Protein AF-A0A1A8U2G4-F1 (afdb_monomer)

pLDDT: mean 78.0, std 14.36, range [36.22, 96.62]

Organism: Nothobranchius furzeri (NCBI:txid105023)

Foldseek 3Di:
DPPPDFDPPDDVCLLVVQLVVQLCLLLVLLVLLVLLVLLLCVLPPVPVSVVCVPVVNVVVSSVVSSVVSNVLSVQSNPQWDWDDDPPHPGTDTDGHDPDPVRVLVSLVVCLVVSPVVSLVSLVVSLVSLVVSLVVCVVVVPPDPPVSNLVSVLSSVLSVLLCVLQVQLSVLVVVVVCVVVVVDDDPVVVVVSVVSNVVSVVSNVCSVVVNVVSCCPRVVVVVVVVVVVVVVVVVVVVVVVVVVVVVPDDPPDPDDDDDD

Solvent-accessible surface area (backbone atoms only — not comparable to full-atom values): 14303 Å² total; per-residue (Å²): 142,79,93,79,62,66,51,83,74,51,61,68,47,50,19,52,53,52,20,49,54,41,21,52,51,38,27,52,50,47,48,50,34,51,54,31,49,54,53,29,33,55,72,76,37,52,83,63,27,68,68,61,70,36,70,68,49,53,52,51,50,51,53,52,33,51,52,51,10,49,63,73,14,40,63,43,51,72,26,40,44,70,50,60,51,98,88,45,96,51,28,34,71,43,81,55,62,96,41,72,65,60,43,51,55,49,54,48,51,49,44,42,65,62,36,54,54,46,51,52,53,35,50,51,28,49,53,52,43,53,51,51,53,52,50,38,60,74,68,67,54,84,64,59,74,63,60,58,49,56,50,51,39,51,50,52,53,54,51,51,47,48,69,22,42,50,60,33,53,53,47,51,52,52,52,51,43,38,76,70,66,77,56,92,52,73,71,59,49,58,50,51,54,54,51,44,55,56,22,49,54,40,39,61,45,47,71,61,44,52,65,52,48,40,54,75,58,28,64,71,50,38,49,51,51,50,50,51,52,52,52,51,49,53,53,51,54,51,55,50,50,57,58,54,65,75,66,63,78,82,79,82,81,80,82,84,80,89,134

Nearest PDB structures (foldseek):
  6pt3-assembly1_B  TM=7.876E-01  e=1.649E-09  Homo sapiens
  6pt2-assembly1_B  TM=7.958E-01  e=3.206E-09  Homo sapiens
  7wq3-assembly1_R  TM=7.955E-01  e=8.051E-09  Homo sapiens
  6yvr-assembly1_BBB  TM=7.377E-01  e=3.927E-07  Rattus norvegicus
  8xor-assembly1_R  TM=7.907E-01  e=1.822E-06  Homo sapiens

Structure (mmCIF, N/CA/C/O backbone):
data_AF-A0A1A8U2G4-F1
#
_entry.id   AF-A0A1A8U2G4-F1
#
loop_
_atom_site.group_PDB
_atom_site.id
_atom_site.type_symbol
_atom_site.label_atom_id
_atom_site.label_alt_id
_atom_site.label_comp_id
_atom_site.label_asym_id
_atom_site.label_entity_id
_atom_site.label_seq_id
_atom_site.pdbx_PDB_ins_code
_atom_site.Cartn_x
_atom_site.Cartn_y
_atom_site.Cartn_z
_atom_site.occupancy
_atom_site.B_iso_or_equiv
_atom_site.auth_seq_id
_atom_site.auth_comp_id
_atom_site.auth_asym_id
_atom_site.auth_atom_id
_atom_site.pdbx_PDB_model_num
ATOM 1 N N . VAL A 1 1 ? 21.967 1.885 -12.031 1.00 39.56 1 VAL A N 1
ATOM 2 C CA . VAL A 1 1 ? 22.562 0.689 -11.381 1.00 39.56 1 VAL A CA 1
ATOM 3 C C . VAL A 1 1 ? 22.001 -0.528 -12.081 1.00 39.56 1 VAL A C 1
ATOM 5 O O . VAL A 1 1 ? 20.790 -0.617 -12.062 1.00 39.56 1 VAL A O 1
ATOM 8 N N . LEU A 1 2 ? 22.821 -1.343 -12.762 1.00 41.78 2 LEU A N 1
ATOM 9 C CA . LEU A 1 2 ? 22.574 -2.753 -13.171 1.00 41.78 2 LEU A CA 1
ATOM 10 C C . LEU A 1 2 ? 23.601 -3.191 -14.252 1.00 41.78 2 LEU A C 1
ATOM 12 O O . LEU A 1 2 ? 23.251 -3.771 -15.265 1.00 41.78 2 LEU A O 1
ATOM 16 N N . LYS A 1 3 ? 24.902 -2.899 -14.075 1.00 43.22 3 LYS A N 1
ATOM 17 C CA . LYS A 1 3 ? 25.964 -3.407 -14.982 1.00 43.22 3 LYS A CA 1
ATOM 18 C C . LYS A 1 3 ? 26.603 -4.728 -14.499 1.00 43.22 3 LYS A C 1
ATOM 20 O O . LYS A 1 3 ? 27.592 -5.164 -15.076 1.00 43.22 3 LYS A O 1
ATOM 25 N N . ARG A 1 4 ? 26.088 -5.355 -13.427 1.00 50.38 4 ARG A N 1
ATOM 26 C CA . ARG A 1 4 ? 26.681 -6.567 -12.811 1.00 50.38 4 ARG A CA 1
ATOM 27 C C . ARG A 1 4 ? 25.702 -7.696 -12.445 1.00 50.38 4 ARG A C 1
ATOM 29 O O . ARG A 1 4 ? 26.164 -8.687 -11.896 1.00 50.38 4 ARG A O 1
ATOM 36 N N . PHE A 1 5 ? 24.404 -7.581 -12.727 1.00 65.19 5 PHE A N 1
ATOM 37 C CA . PHE A 1 5 ? 23.457 -8.662 -12.430 1.00 65.19 5 PHE A CA 1
ATOM 38 C C . PHE A 1 5 ? 23.216 -9.492 -13.681 1.00 65.19 5 PHE A C 1
ATOM 40 O O . PHE A 1 5 ? 22.582 -9.017 -14.610 1.00 65.19 5 PHE A O 1
ATOM 47 N N . ASP A 1 6 ? 23.745 -10.708 -13.698 1.00 74.44 6 ASP A N 1
ATOM 48 C CA . ASP A 1 6 ? 23.445 -11.677 -14.744 1.00 74.44 6 ASP A CA 1
ATOM 49 C C . ASP A 1 6 ? 22.192 -12.466 -14.350 1.00 74.44 6 ASP A C 1
ATOM 51 O O . ASP A 1 6 ? 22.140 -13.071 -13.276 1.00 74.44 6 ASP A O 1
ATOM 55 N N . TRP A 1 7 ? 21.151 -12.401 -15.176 1.00 81.00 7 TRP A N 1
ATOM 56 C CA . TRP A 1 7 ? 19.909 -13.136 -14.987 1.00 81.00 7 TRP A CA 1
ATOM 57 C C . TRP A 1 7 ? 19.980 -14.474 -15.722 1.00 81.00 7 TRP A C 1
ATOM 59 O O . TRP A 1 7 ? 19.714 -14.561 -16.920 1.00 81.00 7 TRP A O 1
ATOM 69 N N . THR A 1 8 ? 20.280 -15.539 -14.984 1.00 83.00 8 THR A N 1
ATOM 70 C CA . THR A 1 8 ? 20.480 -16.886 -15.542 1.00 83.00 8 THR A CA 1
ATOM 71 C C . THR A 1 8 ? 19.217 -17.757 -15.545 1.00 83.00 8 THR A C 1
ATOM 73 O O . THR A 1 8 ? 19.205 -18.822 -16.149 1.00 83.00 8 THR A O 1
ATOM 76 N N . PHE A 1 9 ? 18.123 -17.308 -14.919 1.00 82.38 9 PHE A N 1
ATOM 77 C CA . PHE A 1 9 ? 16.895 -18.102 -14.728 1.00 82.38 9 PHE A CA 1
ATOM 78 C C . PHE A 1 9 ? 15.925 -18.090 -15.928 1.00 82.38 9 PHE A C 1
ATOM 80 O O . PHE A 1 9 ? 14.813 -18.612 -15.839 1.00 82.38 9 PHE A O 1
ATOM 87 N N . GLY A 1 10 ? 16.309 -17.463 -17.043 1.00 84.50 10 GLY A N 1
ATOM 88 C CA . GLY A 1 10 ? 15.491 -17.386 -18.255 1.00 84.50 10 GLY A CA 1
ATOM 89 C C . GLY A 1 10 ? 14.305 -16.410 -18.180 1.00 84.50 10 GLY A C 1
ATOM 90 O O . GLY A 1 10 ? 14.019 -15.791 -17.149 1.00 84.50 10 GLY A O 1
ATOM 91 N N . LEU A 1 11 ? 13.621 -16.241 -19.317 1.00 83.81 11 LEU A N 1
ATOM 92 C CA . LEU A 1 11 ? 12.598 -15.204 -19.517 1.00 83.81 11 LEU A CA 1
ATOM 93 C C . LEU A 1 11 ? 11.364 -15.420 -18.634 1.00 83.81 11 LEU A C 1
ATOM 95 O O . LEU A 1 11 ? 10.830 -14.466 -18.067 1.00 83.81 11 LEU A O 1
ATOM 99 N N . ALA A 1 12 ? 10.938 -16.676 -18.479 1.00 86.62 12 ALA A N 1
ATOM 100 C CA . ALA A 1 12 ? 9.773 -17.025 -17.672 1.00 86.62 12 ALA A CA 1
ATOM 101 C C . ALA A 1 12 ? 9.937 -16.552 -16.221 1.00 86.62 12 ALA A C 1
ATOM 103 O O . ALA A 1 12 ? 9.066 -15.865 -15.692 1.00 86.62 12 ALA A O 1
ATOM 104 N N . MET A 1 13 ? 11.089 -16.824 -15.600 1.00 86.25 13 MET A N 1
ATOM 105 C CA . MET A 1 13 ? 11.356 -16.382 -14.231 1.00 86.25 13 MET A CA 1
ATOM 106 C C . MET A 1 13 ? 11.530 -14.863 -14.141 1.00 86.25 13 MET A C 1
ATOM 108 O O . MET A 1 13 ? 11.057 -14.264 -13.179 1.00 86.25 13 MET A O 1
ATOM 112 N N . CYS A 1 14 ? 12.143 -14.218 -15.143 1.00 86.75 14 CYS A N 1
ATOM 113 C CA . CYS A 1 14 ? 12.275 -12.753 -15.191 1.00 86.75 14 CYS A CA 1
ATOM 114 C C . CYS A 1 14 ? 10.899 -12.069 -15.107 1.00 86.75 14 CYS A C 1
ATOM 116 O O . CYS A 1 14 ? 10.703 -11.123 -14.334 1.00 86.75 14 CYS A O 1
ATOM 118 N N . LYS A 1 15 ? 9.926 -12.605 -15.850 1.00 88.25 15 LYS A N 1
ATOM 119 C CA . LYS A 1 15 ? 8.534 -12.154 -15.847 1.00 88.25 15 LYS A CA 1
ATOM 120 C C . LYS A 1 15 ? 7.814 -12.502 -14.544 1.00 88.25 15 LYS A C 1
ATOM 122 O O . LYS A 1 15 ? 7.279 -11.607 -13.893 1.00 88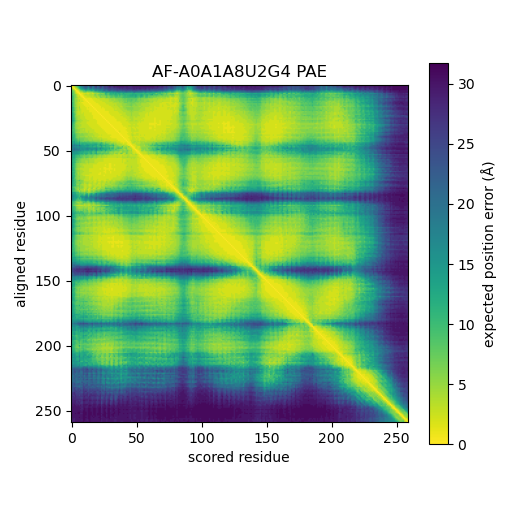.25 15 LYS A O 1
ATOM 127 N N . LEU A 1 16 ? 7.835 -13.771 -14.133 1.00 88.25 16 LEU A N 1
ATOM 128 C CA . LEU A 1 16 ? 7.087 -14.265 -12.970 1.00 88.25 16 LEU A CA 1
ATOM 129 C C . LEU A 1 16 ? 7.554 -13.644 -11.650 1.00 88.25 16 LEU A C 1
ATOM 131 O O . LEU A 1 16 ? 6.718 -13.242 -10.841 1.00 88.25 16 LEU A O 1
ATOM 135 N N . VAL A 1 17 ? 8.866 -13.517 -11.434 1.00 87.9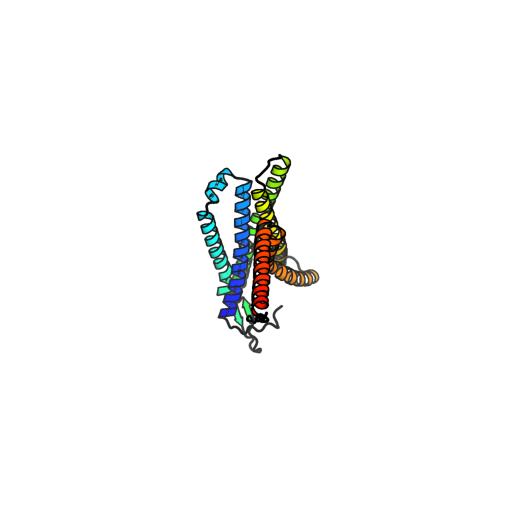4 17 VAL A N 1
ATOM 136 C CA . VAL A 1 17 ? 9.416 -12.910 -10.212 1.00 87.94 17 VAL A CA 1
ATOM 137 C C . VAL A 1 17 ? 9.043 -11.432 -10.142 1.00 87.94 17 VAL A C 1
ATOM 139 O O . VAL A 1 17 ? 8.532 -10.971 -9.123 1.00 87.94 17 VAL A O 1
ATOM 142 N N . SER A 1 18 ? 9.224 -10.695 -11.239 1.00 85.69 18 SER A N 1
ATOM 143 C CA . SER A 1 18 ? 8.882 -9.268 -11.300 1.00 85.69 18 SER A CA 1
ATOM 144 C C . SER A 1 18 ? 7.387 -9.025 -11.087 1.00 85.69 18 SER A C 1
ATOM 146 O O . SER A 1 18 ? 7.005 -8.133 -10.330 1.00 85.69 18 SER A O 1
ATOM 148 N N . MET A 1 19 ? 6.547 -9.844 -11.722 1.00 88.44 19 MET A N 1
ATOM 149 C CA . MET A 1 19 ? 5.095 -9.812 -11.570 1.00 88.44 19 MET A CA 1
ATOM 150 C C . MET A 1 19 ? 4.689 -10.101 -10.122 1.00 88.44 19 MET A C 1
ATOM 152 O O . MET A 1 19 ? 3.918 -9.336 -9.549 1.00 88.44 19 MET A O 1
ATOM 156 N N . SER A 1 20 ? 5.265 -11.135 -9.502 1.00 88.69 20 SER A N 1
ATOM 157 C CA . SER A 1 20 ? 4.959 -11.526 -8.120 1.00 88.69 20 SER A CA 1
ATOM 158 C C . SER A 1 20 ? 5.328 -10.432 -7.121 1.00 88.69 20 SER A C 1
ATOM 160 O O . SER A 1 20 ? 4.549 -10.132 -6.217 1.00 88.69 20 SER A O 1
ATOM 162 N N . ILE A 1 21 ? 6.489 -9.791 -7.304 1.00 85.94 21 ILE A N 1
ATOM 163 C CA . ILE A 1 21 ? 6.927 -8.668 -6.464 1.00 85.94 21 ILE A CA 1
ATOM 164 C C . ILE A 1 21 ? 5.916 -7.519 -6.553 1.00 85.94 21 ILE A C 1
ATOM 166 O O . ILE A 1 21 ? 5.449 -7.039 -5.521 1.00 85.94 21 ILE A O 1
ATOM 170 N N . LEU A 1 22 ? 5.527 -7.114 -7.766 1.00 86.25 22 LEU A N 1
ATOM 171 C CA . LEU A 1 22 ? 4.578 -6.015 -7.967 1.00 86.25 22 LEU A CA 1
ATOM 172 C C . LEU A 1 22 ? 3.171 -6.353 -7.476 1.00 86.25 22 LEU A C 1
ATOM 174 O O . LEU A 1 22 ? 2.538 -5.532 -6.817 1.00 86.25 22 LEU A O 1
ATOM 178 N N . MET A 1 23 ? 2.695 -7.568 -7.740 1.00 90.31 23 MET A N 1
ATOM 179 C CA . MET A 1 23 ? 1.397 -8.037 -7.266 1.00 90.31 23 MET A CA 1
ATOM 180 C C . MET A 1 23 ? 1.341 -8.026 -5.738 1.00 90.31 23 MET A C 1
ATOM 182 O O . MET A 1 23 ? 0.372 -7.521 -5.171 1.00 90.31 23 MET A O 1
ATOM 186 N N . ASN A 1 24 ? 2.388 -8.511 -5.063 1.00 88.94 24 ASN A N 1
ATOM 187 C CA . ASN A 1 24 ? 2.501 -8.445 -3.607 1.00 88.94 24 ASN A CA 1
ATOM 188 C C . ASN A 1 24 ? 2.503 -6.996 -3.103 1.00 88.94 24 ASN A C 1
ATOM 190 O O . ASN A 1 24 ? 1.796 -6.678 -2.145 1.00 88.94 24 ASN A O 1
ATOM 194 N N . THR A 1 25 ? 3.261 -6.113 -3.760 1.00 85.94 25 THR A N 1
ATOM 195 C CA . THR A 1 25 ? 3.291 -4.681 -3.453 1.00 85.94 25 THR A CA 1
ATOM 196 C C . THR A 1 25 ? 1.893 -4.074 -3.523 1.00 85.94 25 THR A C 1
ATOM 198 O O . THR A 1 25 ? 1.393 -3.607 -2.503 1.00 85.94 25 THR A O 1
ATOM 201 N N . TYR A 1 26 ? 1.225 -4.125 -4.675 1.00 89.69 26 TYR A N 1
ATOM 202 C CA . TYR A 1 26 ? -0.078 -3.481 -4.845 1.00 89.69 26 TYR A CA 1
ATOM 203 C C . TYR A 1 26 ? -1.160 -4.118 -3.976 1.00 89.69 26 TYR A C 1
ATOM 205 O O . TYR A 1 26 ? -1.928 -3.397 -3.341 1.00 89.69 26 TYR A O 1
ATOM 213 N N . SER A 1 27 ? -1.176 -5.448 -3.858 1.00 91.69 27 SER A N 1
ATOM 214 C CA . SER A 1 27 ? -2.129 -6.132 -2.979 1.00 91.69 27 SER A CA 1
ATOM 215 C C . SER A 1 27 ? -1.961 -5.672 -1.531 1.00 91.69 27 SER A C 1
ATOM 217 O O . SER A 1 27 ? -2.944 -5.326 -0.881 1.00 91.69 27 SER A O 1
ATOM 219 N N . SER A 1 28 ? -0.721 -5.574 -1.037 1.00 90.12 28 SER A N 1
ATOM 220 C CA . SER A 1 28 ? -0.436 -5.078 0.317 1.00 90.12 28 SER A CA 1
ATOM 221 C C . SER A 1 28 ? -0.958 -3.656 0.533 1.00 90.12 28 SER A C 1
ATOM 223 O O . SER A 1 28 ? -1.581 -3.386 1.558 1.00 90.12 28 SER A O 1
ATOM 225 N N . ILE A 1 29 ? -0.754 -2.757 -0.436 1.00 90.94 29 ILE A N 1
ATOM 226 C CA . ILE A 1 29 ? -1.232 -1.368 -0.379 1.00 90.94 29 ILE A CA 1
ATOM 227 C C . ILE A 1 29 ? -2.762 -1.328 -0.271 1.00 90.94 29 ILE A C 1
ATOM 229 O O . ILE A 1 29 ? -3.313 -0.684 0.624 1.00 90.94 29 ILE A O 1
ATOM 233 N N . TYR A 1 30 ? -3.469 -2.048 -1.141 1.00 93.94 30 TYR A N 1
ATOM 234 C CA . TYR A 1 30 ? -4.931 -2.046 -1.132 1.00 93.94 30 TYR A CA 1
ATOM 235 C C . TYR A 1 30 ? -5.535 -2.788 0.063 1.00 93.94 30 TYR A C 1
ATOM 237 O O . TYR A 1 30 ? -6.594 -2.389 0.548 1.00 93.94 30 TYR A O 1
ATOM 245 N N . PHE A 1 31 ? -4.862 -3.803 0.609 1.00 93.62 31 PHE A N 1
ATOM 246 C CA . PHE A 1 31 ? -5.262 -4.380 1.893 1.00 93.62 31 PHE A CA 1
ATOM 247 C C . PHE A 1 31 ? -5.167 -3.354 3.026 1.00 93.62 31 PHE A C 1
ATOM 249 O O . PHE A 1 31 ? -6.078 -3.297 3.851 1.00 93.62 31 PHE A O 1
ATOM 256 N N . MET A 1 32 ? -4.141 -2.495 3.045 1.00 92.06 32 MET A N 1
ATOM 257 C CA . MET A 1 32 ? -4.067 -1.395 4.017 1.00 92.06 32 MET A CA 1
ATOM 258 C C . MET A 1 32 ? -5.205 -0.390 3.834 1.00 92.06 32 MET A C 1
ATOM 260 O O . MET A 1 32 ? -5.785 0.053 4.825 1.00 92.06 32 MET A O 1
ATOM 264 N N . VAL A 1 33 ? -5.585 -0.082 2.589 1.00 94.81 33 VAL A N 1
ATOM 265 C CA . VAL A 1 33 ? -6.768 0.744 2.296 1.00 94.81 33 VAL A CA 1
ATOM 266 C C . VAL A 1 33 ? -8.037 0.098 2.862 1.00 94.81 33 VAL A C 1
ATOM 268 O O . VAL A 1 33 ? -8.764 0.750 3.610 1.00 94.81 33 VAL A O 1
ATOM 271 N N . LEU A 1 34 ? -8.289 -1.186 2.575 1.00 94.44 34 LEU A N 1
ATOM 272 C CA . LEU A 1 34 ? -9.466 -1.902 3.084 1.00 94.44 34 LEU A CA 1
ATOM 273 C C . LEU A 1 34 ? -9.508 -1.937 4.613 1.00 94.44 34 LEU A C 1
ATOM 275 O O . LEU A 1 34 ? -10.552 -1.675 5.207 1.00 94.44 34 LEU A O 1
ATOM 279 N N . ILE A 1 35 ? -8.378 -2.231 5.256 1.00 92.25 35 ILE A N 1
ATOM 280 C CA . ILE A 1 35 ? -8.256 -2.262 6.717 1.00 92.25 35 ILE A CA 1
ATOM 281 C C . ILE A 1 35 ? -8.493 -0.864 7.314 1.00 92.25 35 ILE A C 1
ATOM 283 O O . ILE A 1 35 ? -9.180 -0.733 8.332 1.00 92.25 35 ILE A O 1
ATOM 287 N N . GLY A 1 36 ? -7.960 0.183 6.679 1.00 92.38 36 GLY A N 1
ATOM 288 C CA . GLY A 1 36 ? -8.172 1.574 7.075 1.00 92.38 36 GLY A CA 1
ATOM 289 C C . GLY A 1 36 ? -9.638 1.992 6.980 1.00 92.38 36 GLY A C 1
ATOM 290 O O . GLY A 1 36 ? -10.169 2.567 7.932 1.00 92.38 36 GLY A O 1
ATOM 291 N N . ILE A 1 37 ? -10.313 1.642 5.881 1.00 93.31 37 ILE A N 1
ATOM 292 C CA . ILE A 1 37 ? -11.746 1.892 5.684 1.00 93.31 37 ILE A CA 1
ATOM 293 C C . ILE A 1 37 ? -12.581 1.101 6.700 1.00 93.31 37 ILE A C 1
ATOM 295 O O . ILE A 1 37 ? -13.448 1.688 7.342 1.00 93.31 37 ILE A O 1
ATOM 299 N N . ASP A 1 38 ? -12.300 -0.191 6.916 1.00 91.25 38 ASP A N 1
ATOM 300 C CA . ASP A 1 38 ? -13.003 -1.028 7.904 1.00 91.25 38 ASP A CA 1
ATOM 301 C C . ASP A 1 38 ? -12.952 -0.407 9.305 1.00 91.25 38 ASP A C 1
ATOM 303 O O . ASP A 1 38 ? -13.978 -0.293 9.982 1.00 91.25 38 ASP A O 1
ATOM 307 N N . ARG A 1 39 ? -11.769 0.047 9.742 1.00 90.56 39 ARG A N 1
ATOM 308 C CA . ARG A 1 39 ? -11.621 0.697 11.052 1.00 90.56 39 ARG A CA 1
ATOM 309 C C . ARG A 1 39 ? -12.262 2.073 11.100 1.00 90.56 39 ARG A C 1
ATOM 311 O O . ARG A 1 39 ? -12.880 2.398 12.111 1.00 90.56 39 ARG A O 1
ATOM 318 N N . TYR A 1 40 ? -12.150 2.861 10.036 1.00 90.75 40 TYR A N 1
ATOM 319 C CA . TYR A 1 40 ? -12.814 4.156 9.945 1.00 90.75 40 TYR A CA 1
ATOM 320 C C . TYR A 1 40 ? -14.337 4.015 10.079 1.00 90.75 40 TYR A C 1
ATOM 322 O O . TYR A 1 40 ? -14.935 4.671 10.932 1.00 90.75 40 TYR A O 1
ATOM 330 N N . LEU A 1 41 ? -14.955 3.114 9.308 1.00 90.19 41 LEU A N 1
ATOM 331 C CA . LEU A 1 41 ? -16.397 2.867 9.353 1.00 90.19 41 LEU A CA 1
ATOM 332 C C . LEU A 1 41 ? -16.838 2.366 10.731 1.00 90.19 41 LEU A C 1
ATOM 334 O O . LEU A 1 41 ? -17.821 2.865 11.270 1.00 90.19 41 LEU A O 1
ATOM 338 N N . ALA A 1 42 ? -16.083 1.449 11.339 1.00 87.31 42 ALA A N 1
ATOM 339 C CA . ALA A 1 42 ? -16.393 0.928 12.668 1.00 87.31 42 ALA A CA 1
ATOM 340 C C . ALA A 1 42 ? -16.409 2.009 13.766 1.00 87.31 42 ALA A C 1
ATOM 342 O O . ALA A 1 42 ? -17.183 1.907 14.716 1.00 87.31 42 ALA A O 1
ATOM 343 N N . LEU A 1 43 ? -15.549 3.028 13.662 1.00 84.12 43 LEU A N 1
ATOM 344 C CA . LEU A 1 43 ? -15.383 4.047 14.705 1.00 84.12 43 LEU A CA 1
ATOM 345 C C . LEU A 1 43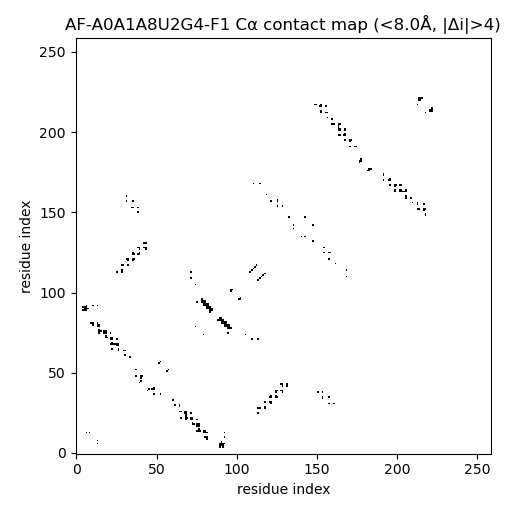 ? -16.201 5.313 14.468 1.00 84.12 43 LEU A C 1
ATOM 347 O O . LEU A 1 43 ? -16.597 5.955 15.442 1.00 84.12 43 LEU A O 1
ATOM 351 N N . VAL A 1 44 ? -16.410 5.690 13.206 1.00 84.56 44 VAL A N 1
ATOM 352 C CA . VAL A 1 44 ? -17.047 6.960 12.829 1.00 84.56 44 VAL A CA 1
ATOM 353 C C . VAL A 1 44 ? -18.497 6.759 12.389 1.00 84.56 44 VAL A C 1
ATOM 355 O O . VAL A 1 44 ? -19.316 7.633 12.648 1.00 84.56 44 VAL A O 1
ATOM 358 N N . HIS A 1 45 ? -18.837 5.606 11.802 1.00 84.56 45 HIS A N 1
ATOM 359 C CA . HIS A 1 45 ? -20.171 5.315 11.255 1.00 84.56 45 HIS A CA 1
ATOM 360 C C . HIS A 1 45 ? -20.712 3.956 11.740 1.00 84.56 45 HIS A C 1
ATOM 362 O O . HIS A 1 45 ? -20.946 3.058 10.926 1.00 84.56 45 HIS A O 1
ATOM 368 N N . PRO A 1 46 ? -20.921 3.766 13.059 1.00 80.00 46 PRO A N 1
ATOM 369 C CA . PRO A 1 46 ? -21.224 2.458 13.649 1.00 80.00 46 PRO A CA 1
ATOM 370 C C . PRO A 1 46 ? -22.499 1.808 13.087 1.00 80.00 46 PRO A C 1
ATOM 372 O O . PRO A 1 46 ? -22.487 0.609 12.818 1.00 80.00 46 PRO A O 1
ATOM 375 N N . LEU A 1 47 ? -23.549 2.597 12.823 1.00 77.69 47 LEU A N 1
ATOM 376 C CA . LEU A 1 47 ? -24.832 2.110 12.292 1.00 77.69 47 LEU A CA 1
ATOM 377 C C . LEU A 1 47 ? -24.716 1.565 10.857 1.00 77.69 47 LEU A C 1
ATOM 379 O O . LEU A 1 47 ? -25.300 0.539 10.528 1.00 77.69 47 LEU A O 1
ATOM 383 N N . PHE A 1 48 ? -23.913 2.207 10.003 1.00 76.31 48 PHE A N 1
ATOM 384 C CA . PHE A 1 48 ? -23.642 1.719 8.644 1.00 76.31 48 PHE A CA 1
ATOM 385 C C . PHE A 1 48 ? -22.663 0.530 8.647 1.00 76.31 48 PHE A C 1
ATOM 387 O O . PHE A 1 48 ? -22.727 -0.372 7.807 1.00 76.31 48 PHE A O 1
ATOM 394 N N . SER A 1 49 ? -21.761 0.510 9.632 1.00 79.56 49 SER A N 1
ATOM 395 C CA . SER A 1 49 ? -20.728 -0.511 9.804 1.00 79.56 49 SER A CA 1
ATOM 396 C C . SER A 1 49 ? -21.305 -1.923 10.010 1.00 79.56 49 SER A C 1
ATOM 398 O O . SER A 1 49 ? -20.732 -2.884 9.496 1.00 79.56 49 SER A O 1
ATOM 400 N N . GLU A 1 50 ? -22.443 -2.080 10.693 1.00 77.81 50 GLU A N 1
ATOM 401 C CA . GLU A 1 50 ? -23.045 -3.403 10.950 1.00 77.81 50 GLU A CA 1
ATOM 402 C C . GLU A 1 50 ? -23.475 -4.147 9.672 1.00 77.81 50 GLU A C 1
ATOM 404 O O . GLU A 1 50 ? -23.360 -5.374 9.585 1.00 77.81 50 GLU A O 1
ATOM 409 N N . GLY A 1 51 ? -23.923 -3.419 8.645 1.00 79.62 51 GLY A N 1
ATOM 410 C CA . GLY A 1 51 ? -24.301 -4.001 7.355 1.00 79.62 51 GLY A CA 1
ATOM 411 C C . GLY A 1 51 ? -23.093 -4.364 6.488 1.00 79.62 51 GLY A C 1
ATOM 412 O O . GLY A 1 51 ? -22.999 -5.481 5.972 1.00 79.62 51 GLY A O 1
ATOM 413 N N . ILE A 1 52 ? -22.150 -3.430 6.347 1.00 85.06 52 ILE A N 1
ATOM 414 C CA . ILE A 1 52 ? -21.027 -3.544 5.404 1.00 85.06 52 ILE A CA 1
ATOM 415 C C . ILE A 1 52 ? -19.896 -4.450 5.903 1.00 85.06 52 ILE A C 1
ATOM 417 O O . ILE A 1 52 ? -19.202 -5.063 5.099 1.00 85.06 52 ILE A O 1
ATOM 421 N N . ARG A 1 53 ? -19.722 -4.617 7.219 1.00 87.50 53 ARG A N 1
ATOM 422 C CA . ARG A 1 53 ? -18.639 -5.439 7.797 1.00 87.50 53 ARG A CA 1
ATOM 423 C C . ARG A 1 53 ? -18.981 -6.926 7.900 1.00 87.50 53 ARG A C 1
ATOM 425 O O . ARG A 1 53 ? -18.322 -7.679 8.618 1.00 87.50 53 ARG A O 1
ATOM 432 N N . ARG A 1 54 ? -20.004 -7.387 7.175 1.00 88.62 54 ARG A N 1
ATOM 433 C CA . ARG A 1 54 ? -20.330 -8.816 7.099 1.00 88.62 54 ARG A CA 1
ATOM 434 C C . ARG A 1 54 ? -19.196 -9.589 6.406 1.00 88.62 54 ARG A C 1
ATOM 436 O O . ARG A 1 54 ? -18.620 -9.089 5.437 1.00 88.62 54 ARG A O 1
ATOM 443 N N . PRO A 1 55 ? -18.936 -10.856 6.788 1.00 88.44 55 PRO A N 1
ATOM 444 C CA . PRO A 1 55 ? -17.870 -11.666 6.187 1.00 88.44 55 PRO A CA 1
ATOM 445 C C . PRO A 1 55 ? -17.948 -11.789 4.658 1.00 88.44 55 PRO A C 1
ATOM 447 O O . PRO A 1 55 ? -16.921 -11.942 4.002 1.00 88.44 55 PRO A O 1
ATOM 450 N N . LYS A 1 56 ? -19.154 -11.705 4.078 1.00 91.38 56 LYS A N 1
ATOM 451 C CA . LYS A 1 56 ? -19.361 -11.726 2.621 1.00 91.38 56 LYS A CA 1
ATOM 452 C C . LYS A 1 56 ? -18.676 -10.542 1.924 1.00 91.38 56 LYS A C 1
ATOM 454 O O . LYS A 1 56 ? -17.970 -10.755 0.944 1.00 91.38 56 LYS A O 1
ATOM 459 N N . PHE A 1 57 ? -18.820 -9.328 2.457 1.00 90.81 57 PHE A N 1
ATOM 460 C CA . PHE A 1 57 ? -18.185 -8.130 1.900 1.00 90.81 57 PHE A CA 1
ATOM 461 C C . PHE A 1 57 ? -16.674 -8.125 2.123 1.00 90.81 57 PHE A C 1
ATOM 463 O O . PHE A 1 57 ? -15.937 -7.719 1.233 1.00 90.81 57 PHE A O 1
ATOM 470 N N . ALA A 1 58 ? -16.200 -8.651 3.257 1.00 90.44 58 ALA A N 1
ATOM 471 C CA . ALA A 1 58 ? -14.766 -8.826 3.483 1.00 90.44 58 ALA A CA 1
ATOM 472 C C . ALA A 1 58 ? -14.141 -9.771 2.441 1.00 90.44 58 ALA A C 1
ATOM 474 O O . ALA A 1 58 ? -13.120 -9.441 1.844 1.00 90.44 58 ALA A O 1
ATOM 475 N N . LYS A 1 59 ? -14.787 -10.914 2.159 1.00 92.88 59 LYS A N 1
ATOM 476 C CA . LYS A 1 59 ? -14.345 -11.847 1.109 1.00 92.88 59 LYS A CA 1
ATOM 477 C C . LYS A 1 59 ? -14.340 -11.191 -0.271 1.00 92.88 59 LYS A C 1
ATOM 479 O O . LYS A 1 59 ? -13.352 -11.321 -0.987 1.00 92.88 59 LYS A O 1
ATOM 484 N N . LEU A 1 60 ? -15.408 -10.470 -0.618 1.00 95.06 60 LEU A N 1
ATOM 485 C CA . LEU A 1 60 ? -15.491 -9.738 -1.882 1.00 95.06 60 LEU A CA 1
ATOM 486 C C . LEU A 1 60 ? -14.367 -8.700 -2.000 1.00 95.06 60 LEU A C 1
ATOM 488 O O . LEU A 1 60 ? -13.686 -8.661 -3.018 1.00 95.06 60 LEU A O 1
ATOM 492 N N . GLY A 1 61 ? -14.120 -7.925 -0.942 1.00 94.50 61 GLY A N 1
ATOM 493 C CA . GLY A 1 61 ? -13.021 -6.964 -0.883 1.00 94.50 61 GLY A CA 1
ATOM 494 C C . GLY A 1 61 ? -11.665 -7.623 -1.126 1.00 94.50 61 GLY A C 1
ATOM 495 O O . GLY A 1 61 ? -10.905 -7.149 -1.964 1.00 94.50 61 GLY A O 1
ATOM 496 N N . CYS A 1 62 ? -11.381 -8.757 -0.478 1.00 95.31 62 CYS A N 1
ATOM 497 C CA . CYS A 1 62 ? -10.144 -9.503 -0.720 1.00 95.31 62 CYS A CA 1
ATOM 498 C C . CYS A 1 62 ? -10.001 -9.935 -2.184 1.00 95.31 62 CYS A C 1
ATOM 500 O O . CYS A 1 62 ? -8.929 -9.774 -2.759 1.00 95.31 62 CYS A O 1
ATOM 502 N N . VAL A 1 63 ? -11.066 -10.462 -2.795 1.00 96.62 63 VAL A N 1
ATOM 503 C CA . VAL A 1 63 ? -11.053 -10.868 -4.211 1.00 96.62 63 VAL A CA 1
ATOM 504 C C . VAL A 1 63 ? -10.775 -9.669 -5.119 1.00 96.62 63 VAL A C 1
ATOM 506 O O . VAL A 1 63 ? -9.921 -9.762 -5.997 1.00 96.62 63 VAL A O 1
ATOM 509 N N . VAL A 1 64 ? -11.422 -8.527 -4.871 1.00 96.31 64 VAL A N 1
ATOM 510 C CA . VAL A 1 64 ? -11.180 -7.283 -5.621 1.00 96.31 64 VAL A CA 1
ATOM 511 C C . VAL A 1 64 ? -9.720 -6.845 -5.506 1.00 96.31 64 VAL A C 1
ATOM 513 O O . VAL A 1 64 ? -9.109 -6.512 -6.517 1.00 96.31 64 VAL A O 1
ATOM 516 N N . VAL A 1 65 ? -9.128 -6.897 -4.309 1.00 95.94 65 VAL A N 1
ATOM 517 C CA . VAL A 1 65 ? -7.712 -6.546 -4.105 1.00 95.94 65 VAL A CA 1
ATOM 518 C C . VAL A 1 65 ? -6.781 -7.444 -4.909 1.00 95.94 65 VAL A C 1
ATOM 520 O O . VAL A 1 65 ? -5.865 -6.938 -5.552 1.00 95.94 65 VAL A O 1
ATOM 523 N N . TRP A 1 66 ? -7.021 -8.755 -4.919 1.00 95.81 66 TRP A N 1
ATOM 524 C CA . TRP A 1 66 ? -6.207 -9.686 -5.699 1.00 95.81 66 TRP A CA 1
ATOM 525 C C . TRP A 1 66 ? -6.313 -9.436 -7.204 1.00 95.81 66 TRP A C 1
ATOM 527 O O . TRP A 1 66 ? -5.293 -9.445 -7.893 1.00 95.81 66 TRP A O 1
ATOM 537 N N . ILE A 1 67 ? -7.520 -9.159 -7.704 1.00 95.94 67 ILE A N 1
ATOM 538 C CA . ILE A 1 67 ? -7.743 -8.806 -9.112 1.00 95.94 67 ILE A CA 1
ATOM 539 C C . ILE A 1 67 ? -6.994 -7.515 -9.458 1.00 95.94 67 ILE A C 1
ATOM 541 O O . ILE A 1 67 ? -6.255 -7.489 -10.436 1.00 95.94 67 ILE A O 1
ATOM 545 N N . LEU A 1 68 ? -7.119 -6.464 -8.642 1.00 93.56 68 LEU A N 1
ATOM 546 C CA . LEU A 1 68 ? -6.403 -5.202 -8.855 1.00 93.56 68 LEU A CA 1
ATOM 547 C C . LEU A 1 68 ? -4.880 -5.388 -8.805 1.00 93.56 68 LEU A C 1
ATOM 549 O O . LEU A 1 68 ? -4.169 -4.859 -9.655 1.00 93.56 68 LEU A O 1
ATOM 553 N N . GLY A 1 69 ? -4.380 -6.175 -7.849 1.00 93.06 69 GLY A N 1
ATOM 554 C CA . GLY A 1 69 ? -2.958 -6.493 -7.728 1.00 93.06 69 GLY A CA 1
ATOM 555 C C . GLY A 1 69 ? -2.410 -7.214 -8.959 1.00 93.06 69 GLY A C 1
ATOM 556 O O . GLY A 1 69 ? -1.313 -6.891 -9.413 1.00 93.06 69 GLY A O 1
ATOM 557 N N . PHE A 1 70 ? -3.183 -8.143 -9.526 1.00 92.50 70 PHE A N 1
ATOM 558 C CA . PHE A 1 70 ? -2.852 -8.806 -10.786 1.00 92.50 70 PHE A CA 1
ATOM 559 C C . PHE A 1 70 ? -2.896 -7.834 -11.972 1.00 92.50 70 PHE A C 1
ATOM 561 O O . PHE A 1 70 ? -1.950 -7.769 -12.751 1.00 92.50 70 PHE A O 1
ATOM 568 N N . LEU A 1 71 ? -3.953 -7.025 -12.092 1.00 92.19 71 LEU A N 1
ATOM 569 C CA . LEU A 1 71 ? -4.092 -6.048 -13.177 1.00 92.19 71 LEU A CA 1
ATOM 570 C C . LEU A 1 71 ? -2.933 -5.045 -13.197 1.00 92.19 71 LEU A C 1
ATOM 572 O O . LEU A 1 71 ? -2.403 -4.732 -14.260 1.00 92.19 71 LEU A O 1
ATOM 576 N N . PHE A 1 72 ? -2.494 -4.572 -12.033 1.00 89.69 72 PHE A N 1
ATOM 577 C CA . PHE A 1 72 ? -1.385 -3.621 -11.937 1.00 89.69 72 PHE A CA 1
ATOM 578 C C . PHE A 1 72 ? -0.009 -4.258 -12.136 1.00 89.69 72 PHE A C 1
ATOM 580 O O . PHE A 1 72 ? 0.947 -3.548 -12.442 1.00 89.69 72 PHE A O 1
ATOM 587 N N . SER A 1 73 ? 0.118 -5.581 -12.003 1.00 89.62 73 SER A N 1
ATOM 588 C CA . SER A 1 73 ? 1.359 -6.295 -12.315 1.00 89.62 73 SER A CA 1
ATOM 589 C C . SER A 1 73 ? 1.465 -6.713 -13.791 1.00 89.62 73 SER A C 1
ATOM 591 O O . SER A 1 73 ? 2.563 -7.058 -14.239 1.00 89.62 73 SER A O 1
ATOM 593 N N . LEU A 1 74 ? 0.383 -6.605 -14.579 1.00 87.56 74 LEU A N 1
ATOM 594 C CA . LEU A 1 74 ? 0.366 -6.932 -16.014 1.00 87.56 74 LEU A CA 1
ATOM 595 C C . LEU A 1 74 ? 1.419 -6.191 -16.850 1.00 87.56 74 LEU A C 1
ATOM 597 O O . LEU A 1 74 ? 2.062 -6.855 -17.664 1.00 87.56 74 LEU A O 1
ATOM 601 N N . PRO A 1 75 ? 1.676 -4.878 -16.673 1.00 84.88 75 PRO A N 1
ATOM 602 C CA . PRO A 1 75 ? 2.706 -4.199 -17.457 1.00 84.88 75 PRO A CA 1
ATOM 603 C C . PRO A 1 75 ? 4.086 -4.843 -17.291 1.00 84.88 75 PRO A C 1
ATOM 605 O O . PRO A 1 75 ? 4.837 -4.951 -18.255 1.00 84.88 75 PRO A O 1
ATOM 608 N N . ALA A 1 76 ? 4.411 -5.351 -16.100 1.00 79.62 76 ALA A N 1
ATOM 609 C CA . ALA A 1 76 ? 5.654 -6.084 -15.891 1.00 79.62 76 ALA A CA 1
ATOM 610 C C . ALA A 1 76 ? 5.633 -7.483 -16.511 1.00 79.62 76 ALA A C 1
ATOM 612 O O . ALA A 1 76 ? 6.676 -7.960 -16.935 1.00 79.62 76 ALA A O 1
ATOM 613 N N . LEU A 1 77 ? 4.478 -8.141 -16.601 1.00 84.88 77 LEU A N 1
ATOM 614 C CA . LEU A 1 77 ? 4.356 -9.425 -17.294 1.00 84.88 77 LEU A CA 1
ATOM 615 C C . LEU A 1 77 ? 4.542 -9.272 -18.816 1.00 84.88 77 LEU A C 1
ATOM 617 O O . LEU A 1 77 ? 5.193 -10.102 -19.455 1.00 84.88 77 LEU A O 1
ATOM 621 N N . ILE A 1 78 ? 3.978 -8.205 -19.383 1.00 84.94 78 ILE A N 1
ATOM 622 C CA . ILE A 1 78 ? 3.966 -7.940 -20.825 1.00 84.94 78 ILE A CA 1
ATOM 623 C C . ILE A 1 78 ? 5.312 -7.373 -21.282 1.00 84.94 78 ILE A C 1
ATOM 625 O O . ILE A 1 78 ? 5.888 -7.883 -22.240 1.00 84.94 78 ILE A O 1
ATOM 629 N N . HIS A 1 79 ? 5.830 -6.360 -20.583 1.00 82.56 79 HIS A N 1
ATOM 630 C CA . HIS A 1 79 ? 6.977 -5.572 -21.039 1.00 82.56 79 HIS A CA 1
ATOM 631 C C . HIS A 1 79 ? 8.329 -6.020 -20.468 1.00 82.56 79 HIS A C 1
ATOM 633 O O . HIS A 1 79 ? 9.350 -5.487 -20.886 1.00 82.56 79 HIS A O 1
ATOM 639 N N . ARG A 1 80 ? 8.401 -6.968 -19.521 1.00 81.25 80 ARG A N 1
ATOM 640 C CA . ARG A 1 80 ? 9.701 -7.522 -19.091 1.00 81.25 80 ARG A CA 1
ATOM 641 C C . ARG A 1 80 ? 10.290 -8.397 -20.185 1.00 81.25 80 ARG A C 1
ATOM 643 O O . ARG A 1 80 ? 9.638 -9.340 -20.629 1.00 81.25 80 ARG A O 1
ATOM 650 N N . ASP A 1 81 ? 11.545 -8.146 -20.521 1.00 81.00 81 ASP A N 1
ATOM 651 C CA . ASP A 1 81 ? 12.272 -8.936 -21.505 1.00 81.00 81 ASP A CA 1
ATOM 652 C C . ASP A 1 81 ? 13.703 -9.247 -21.044 1.00 81.00 81 ASP A C 1
ATOM 654 O O . ASP A 1 81 ? 14.214 -8.658 -20.080 1.00 81.00 81 ASP A O 1
ATOM 658 N N . LEU A 1 82 ? 14.336 -10.200 -21.727 1.00 79.69 82 LEU A N 1
ATOM 659 C CA . LEU A 1 82 ? 15.758 -10.486 -21.606 1.00 79.69 82 LEU A CA 1
ATOM 660 C C . LEU A 1 82 ? 16.485 -9.890 -22.796 1.00 79.69 82 LEU A C 1
ATOM 662 O O . LEU A 1 82 ? 16.199 -10.228 -23.939 1.00 79.69 82 LEU A O 1
ATOM 666 N N . THR A 1 83 ? 17.475 -9.048 -22.531 1.00 68.38 83 THR A N 1
ATOM 667 C CA . THR A 1 83 ? 18.359 -8.575 -23.590 1.00 68.38 83 THR A CA 1
ATOM 668 C C . THR A 1 83 ? 19.787 -8.946 -23.235 1.00 68.38 83 THR A C 1
ATOM 670 O O . THR A 1 83 ? 20.331 -8.544 -22.200 1.00 68.38 83 THR A O 1
ATOM 673 N N . ALA A 1 84 ? 20.376 -9.759 -24.107 1.00 59.03 84 ALA A N 1
ATOM 674 C CA . ALA A 1 84 ? 21.800 -10.026 -24.142 1.00 59.03 84 ALA A CA 1
ATOM 675 C C . ALA A 1 84 ? 22.456 -8.893 -24.948 1.00 59.03 84 ALA A C 1
ATOM 677 O O . ALA A 1 84 ? 22.086 -8.679 -26.105 1.00 59.03 84 ALA A O 1
ATOM 678 N N . PRO A 1 85 ? 23.381 -8.109 -24.372 1.00 58.91 85 PRO A N 1
ATOM 679 C CA . PRO A 1 85 ? 24.169 -7.179 -25.165 1.00 58.91 85 PRO A CA 1
ATOM 680 C C . PRO A 1 85 ? 24.961 -7.970 -26.214 1.00 58.91 85 PRO A C 1
ATOM 682 O O . PRO A 1 85 ? 25.559 -8.983 -25.873 1.00 58.91 85 PRO A O 1
ATOM 685 N N . ILE A 1 86 ? 25.027 -7.474 -27.454 1.00 57.25 86 ILE A N 1
ATOM 686 C CA . ILE A 1 86 ? 25.666 -8.135 -28.618 1.00 57.25 86 ILE A CA 1
ATOM 687 C C . ILE A 1 86 ? 27.110 -8.620 -28.328 1.00 57.25 86 ILE A C 1
ATOM 689 O O . ILE A 1 86 ? 27.564 -9.583 -28.931 1.00 57.25 86 ILE A O 1
ATOM 693 N N . ASN A 1 87 ? 27.792 -8.019 -27.341 1.00 58.41 87 ASN A N 1
ATOM 694 C CA . ASN A 1 87 ? 29.172 -8.334 -26.944 1.00 58.41 87 ASN A CA 1
ATOM 695 C C . ASN A 1 87 ? 29.333 -8.871 -25.500 1.00 58.41 87 ASN A C 1
ATOM 697 O O . ASN A 1 87 ? 30.451 -8.910 -24.994 1.00 58.41 87 ASN A O 1
ATOM 701 N N . ASN A 1 88 ? 28.258 -9.240 -24.793 1.00 59.56 88 ASN A N 1
ATOM 702 C CA . ASN A 1 88 ? 28.329 -9.821 -23.443 1.00 59.56 88 ASN A CA 1
ATOM 703 C C . ASN A 1 88 ? 27.404 -11.037 -23.328 1.00 59.56 88 ASN A C 1
ATOM 705 O O . ASN A 1 88 ? 26.222 -10.953 -23.633 1.00 59.56 88 ASN A O 1
ATOM 709 N N . THR A 1 89 ? 27.899 -12.127 -22.741 1.00 61.88 89 THR A N 1
ATOM 710 C CA . THR A 1 89 ? 27.102 -13.320 -22.391 1.00 61.88 89 THR A CA 1
ATOM 711 C C . THR A 1 89 ? 26.125 -13.102 -21.229 1.00 61.88 89 THR A C 1
ATOM 713 O O . THR A 1 89 ? 25.367 -14.005 -20.891 1.00 61.88 89 THR A O 1
ATOM 716 N N . LYS A 1 90 ? 26.124 -11.912 -20.612 1.00 64.81 90 LYS A N 1
ATOM 717 C CA . LYS A 1 90 ? 25.282 -11.596 -19.451 1.00 64.81 90 LYS A CA 1
ATOM 718 C C . LYS A 1 90 ? 23.909 -11.102 -19.883 1.00 64.81 90 LYS A C 1
ATOM 720 O O . LYS A 1 90 ? 23.804 -10.047 -20.512 1.00 64.81 90 LYS A O 1
ATOM 725 N N . SER A 1 91 ? 22.867 -11.826 -19.495 1.00 72.38 91 SER A N 1
ATOM 726 C CA . SER A 1 91 ? 21.478 -11.478 -19.795 1.00 72.38 91 SER A CA 1
ATOM 727 C C . SER A 1 91 ? 20.924 -10.579 -18.698 1.00 72.38 91 SER A C 1
ATOM 729 O O . SER A 1 91 ? 20.957 -10.937 -17.526 1.00 72.38 91 SER A O 1
ATOM 731 N N . ASN A 1 92 ? 20.390 -9.410 -19.049 1.00 75.31 92 ASN A N 1
ATOM 732 C CA . ASN A 1 92 ? 19.716 -8.550 -18.075 1.00 75.31 92 ASN A CA 1
ATOM 733 C C . ASN A 1 92 ? 18.199 -8.685 -18.221 1.00 75.31 92 ASN A C 1
ATOM 735 O O . ASN A 1 92 ? 17.676 -8.650 -19.331 1.00 75.31 92 ASN A O 1
ATOM 739 N N . CYS A 1 93 ? 17.496 -8.786 -17.093 1.00 80.12 93 CYS A N 1
ATOM 740 C CA . CYS A 1 93 ? 16.039 -8.705 -17.030 1.00 80.12 93 CYS A CA 1
ATOM 741 C C . CYS A 1 93 ? 15.634 -7.230 -16.894 1.00 80.12 93 CYS A C 1
ATOM 743 O O . CYS A 1 93 ? 15.888 -6.613 -15.853 1.00 80.12 93 CYS A O 1
ATOM 745 N N . PHE A 1 94 ? 15.011 -6.653 -17.920 1.00 77.19 94 PHE A N 1
ATOM 746 C CA . PHE A 1 94 ? 14.727 -5.213 -18.006 1.00 77.19 94 PHE A CA 1
ATOM 747 C C . PHE A 1 94 ? 13.319 -4.945 -18.558 1.00 77.19 94 PHE A C 1
ATOM 749 O O . PHE A 1 94 ? 12.665 -5.844 -19.079 1.00 77.19 94 PHE A O 1
ATOM 756 N N . MET A 1 95 ? 12.824 -3.718 -18.373 1.00 76.69 95 MET A N 1
ATOM 757 C CA . MET A 1 95 ? 11.543 -3.283 -18.937 1.00 76.69 95 MET A CA 1
ATOM 758 C C . MET A 1 95 ? 11.769 -2.790 -20.369 1.00 76.69 95 MET A C 1
ATOM 760 O O . MET A 1 95 ? 12.513 -1.832 -20.572 1.00 76.69 95 MET A O 1
ATOM 764 N N . ASN A 1 96 ? 11.116 -3.429 -21.333 1.00 79.00 96 ASN A N 1
ATOM 765 C CA . ASN A 1 96 ? 11.144 -3.107 -22.751 1.00 79.00 96 ASN A CA 1
ATOM 766 C C . ASN A 1 96 ? 9.779 -2.540 -23.176 1.00 79.00 96 ASN A C 1
ATOM 768 O O . ASN A 1 96 ? 8.865 -3.271 -23.568 1.00 79.00 96 ASN A O 1
ATOM 772 N N . PHE A 1 97 ? 9.608 -1.226 -23.029 1.00 77.19 97 PHE A N 1
ATOM 773 C CA . PHE A 1 97 ? 8.393 -0.547 -23.476 1.00 77.19 97 PHE A CA 1
ATOM 774 C C . PHE A 1 97 ? 8.484 -0.195 -24.969 1.00 77.19 97 PHE A C 1
ATOM 776 O O . PHE A 1 97 ? 9.533 0.265 -25.418 1.00 77.19 97 PHE A O 1
ATOM 783 N N . PRO A 1 98 ? 7.387 -0.335 -25.738 1.00 77.19 98 PRO A N 1
ATOM 784 C CA . PRO A 1 98 ? 7.392 -0.093 -27.184 1.00 77.19 98 PRO A CA 1
ATOM 785 C C . PRO A 1 98 ? 7.604 1.383 -27.550 1.00 77.19 98 PRO A C 1
ATOM 787 O O . PRO A 1 98 ? 8.050 1.694 -28.649 1.00 77.19 98 PRO A O 1
ATOM 790 N N . SER A 1 99 ? 7.276 2.308 -26.645 1.00 81.81 99 SER A N 1
ATOM 791 C CA . SER A 1 99 ? 7.541 3.735 -26.813 1.00 81.81 99 SER A CA 1
ATOM 792 C C . SER A 1 99 ? 7.676 4.435 -25.463 1.00 81.81 99 SER A C 1
ATOM 794 O O . SER A 1 99 ? 7.121 3.993 -24.453 1.00 81.81 99 SER A O 1
ATOM 796 N N . HIS A 1 100 ? 8.372 5.575 -25.460 1.00 78.81 100 HIS A N 1
ATOM 797 C CA . HIS A 1 100 ? 8.516 6.424 -24.275 1.00 78.81 100 HIS A CA 1
ATOM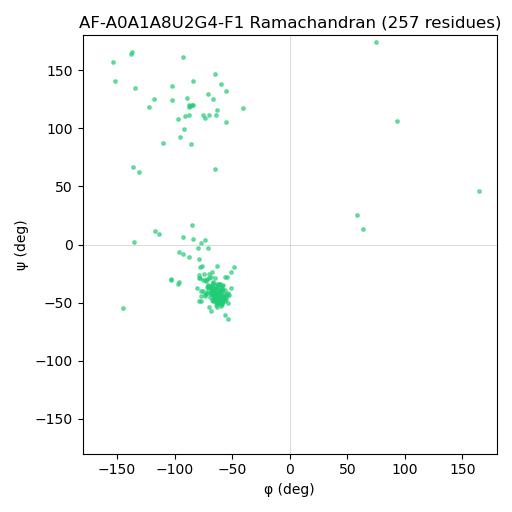 798 C C . HIS A 1 100 ? 7.158 6.901 -23.732 1.00 78.81 100 HIS A C 1
ATOM 800 O O . HIS A 1 100 ? 6.964 6.964 -22.523 1.00 78.81 100 HIS A O 1
ATOM 806 N N . ASN A 1 101 ? 6.188 7.178 -24.611 1.00 81.44 101 ASN A N 1
ATOM 807 C CA . ASN A 1 101 ? 4.848 7.601 -24.199 1.00 81.44 101 ASN A CA 1
ATOM 808 C C . ASN A 1 101 ? 4.109 6.489 -23.444 1.00 81.44 101 ASN A C 1
ATOM 810 O O . ASN A 1 101 ? 3.538 6.748 -22.390 1.00 81.44 101 ASN A O 1
ATOM 814 N N . VAL A 1 102 ? 4.171 5.242 -23.928 1.00 82.06 102 VAL A N 1
ATOM 815 C CA . VAL A 1 102 ? 3.549 4.092 -23.246 1.00 82.06 102 VAL A CA 1
ATOM 816 C C . VAL A 1 102 ? 4.198 3.845 -21.886 1.00 82.06 102 VAL A C 1
ATOM 818 O O . VAL A 1 102 ? 3.489 3.590 -20.911 1.00 82.06 102 VAL A O 1
ATOM 821 N N . GLN A 1 103 ? 5.525 3.967 -21.798 1.00 82.12 103 GLN A N 1
ATOM 822 C CA . GLN A 1 103 ? 6.246 3.891 -20.529 1.00 82.12 103 GLN A CA 1
ATOM 823 C C . GLN A 1 103 ? 5.770 4.973 -19.553 1.00 82.12 103 GLN A C 1
ATOM 825 O O . GLN A 1 103 ? 5.357 4.657 -18.441 1.00 82.12 103 GLN A O 1
ATOM 830 N N . LEU A 1 104 ? 5.762 6.233 -19.992 1.00 80.31 104 LEU A N 1
ATOM 831 C CA . LEU A 1 104 ? 5.386 7.377 -19.168 1.00 80.31 104 LEU A CA 1
ATOM 832 C C . LEU A 1 104 ? 3.946 7.260 -18.657 1.00 80.31 104 LEU A C 1
ATOM 834 O O . LEU A 1 104 ? 3.696 7.433 -17.466 1.00 80.31 104 LEU A O 1
ATOM 838 N N . THR A 1 105 ? 3.001 6.924 -19.540 1.00 84.00 105 THR A N 1
ATOM 839 C CA . THR A 1 105 ? 1.591 6.728 -19.184 1.00 84.00 105 THR A CA 1
ATOM 840 C C . THR A 1 105 ? 1.416 5.566 -18.210 1.00 84.00 105 THR A C 1
ATOM 842 O O . THR A 1 105 ? 0.647 5.690 -17.256 1.00 84.00 105 THR A O 1
ATOM 845 N N 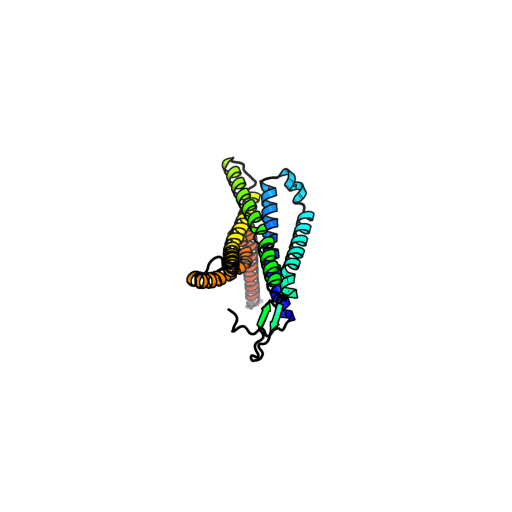. SER A 1 106 ? 2.138 4.459 -18.405 1.00 83.62 106 SER A N 1
ATOM 846 C CA . SER A 1 106 ? 2.092 3.306 -17.498 1.00 83.62 106 SER A CA 1
ATOM 847 C C . SER A 1 106 ? 2.649 3.662 -16.121 1.00 83.62 106 SER A C 1
ATOM 849 O O . SER A 1 106 ? 1.989 3.419 -15.112 1.00 83.62 106 SER A O 1
ATOM 851 N N . ASP A 1 107 ? 3.818 4.302 -16.066 1.00 81.62 107 ASP A N 1
ATOM 852 C CA . ASP A 1 107 ? 4.470 4.711 -14.820 1.00 81.62 107 ASP A CA 1
ATOM 853 C C . ASP A 1 107 ? 3.631 5.735 -14.044 1.00 81.62 107 ASP A C 1
ATOM 855 O O . ASP A 1 107 ? 3.484 5.618 -12.821 1.00 81.62 107 ASP A O 1
ATOM 859 N N . LEU A 1 108 ? 3.026 6.703 -14.739 1.00 83.62 108 LEU A N 1
ATOM 860 C CA . LEU A 1 108 ? 2.091 7.669 -14.158 1.00 83.62 108 LEU A CA 1
ATOM 861 C C . LEU A 1 108 ? 0.842 6.982 -13.615 1.00 83.62 108 LEU A C 1
ATOM 863 O O . LEU A 1 108 ? 0.495 7.185 -12.452 1.00 83.62 108 LEU A O 1
ATOM 867 N N . SER A 1 109 ? 0.192 6.142 -14.420 1.00 86.50 109 SER A N 1
ATOM 868 C CA . SER A 1 109 ? -1.043 5.453 -14.028 1.00 86.50 109 SER A CA 1
ATOM 869 C C . SER A 1 109 ? -0.811 4.554 -12.815 1.00 86.50 109 SER A C 1
ATOM 871 O O . SER A 1 109 ? -1.565 4.612 -11.844 1.00 86.50 109 SER A O 1
ATOM 873 N N . LEU A 1 110 ? 0.282 3.788 -12.813 1.00 86.38 110 LEU A N 1
ATOM 874 C CA . LEU A 1 110 ? 0.677 2.937 -11.690 1.00 86.38 110 LEU A CA 1
ATOM 875 C C . LEU A 1 110 ? 1.068 3.744 -10.448 1.00 86.38 110 LEU A C 1
ATOM 877 O O . LEU A 1 110 ? 0.841 3.286 -9.329 1.00 86.38 110 LEU A O 1
ATOM 881 N N . SER A 1 111 ? 1.639 4.937 -10.612 1.00 84.50 111 SER A N 1
ATOM 882 C CA . SER A 1 111 ? 1.959 5.820 -9.484 1.00 84.50 111 SER A CA 1
ATOM 883 C C . SER A 1 111 ? 0.701 6.451 -8.887 1.00 84.50 111 SER A C 1
ATOM 885 O O . SER A 1 111 ? 0.549 6.483 -7.666 1.00 84.50 111 SER A O 1
ATOM 887 N N . VAL A 1 112 ? -0.229 6.910 -9.727 1.00 88.56 112 VAL A N 1
ATOM 888 C CA . VAL A 1 112 ? -1.483 7.531 -9.286 1.00 88.56 112 VAL A CA 1
ATOM 889 C C . VAL A 1 112 ? -2.392 6.501 -8.624 1.00 88.56 112 VAL A C 1
ATOM 891 O O . VAL A 1 112 ? -2.765 6.661 -7.460 1.00 88.56 112 VAL A O 1
ATOM 894 N N . LEU A 1 113 ? -2.719 5.426 -9.343 1.00 90.44 113 LEU A N 1
ATOM 895 C CA . LEU A 1 113 ? -3.654 4.405 -8.879 1.00 90.44 113 LEU A CA 1
ATOM 896 C C . LEU A 1 113 ? -3.029 3.529 -7.797 1.00 90.44 113 LEU A C 1
ATOM 898 O O . LEU A 1 113 ? -3.654 3.267 -6.776 1.00 90.44 113 LEU A O 1
ATOM 902 N N . GLY A 1 114 ? -1.782 3.109 -7.999 1.00 86.75 114 GLY A N 1
ATOM 903 C CA . GLY A 1 114 ? -1.100 2.195 -7.096 1.00 86.75 114 GLY A CA 1
ATOM 904 C C . GLY A 1 114 ? -0.548 2.849 -5.833 1.00 86.75 114 GLY A C 1
ATOM 905 O O . GLY A 1 114 ? -0.171 2.122 -4.919 1.00 86.75 114 GLY A O 1
ATOM 906 N N . PHE A 1 115 ? -0.494 4.186 -5.750 1.00 85.12 115 PHE A N 1
ATOM 907 C CA . PHE A 1 115 ? 0.059 4.850 -4.569 1.00 85.12 115 PHE A CA 1
ATOM 908 C C . PHE A 1 115 ? -0.611 6.160 -4.160 1.00 85.12 115 PHE A C 1
ATOM 910 O O . PHE A 1 115 ? -1.033 6.257 -3.011 1.00 85.12 115 PHE A O 1
ATOM 917 N N . ILE A 1 116 ? -0.732 7.153 -5.049 1.00 88.75 116 ILE A N 1
ATOM 918 C CA . ILE A 1 116 ? -1.242 8.489 -4.678 1.00 88.75 116 ILE A CA 1
ATOM 919 C C . ILE A 1 116 ? -2.677 8.402 -4.138 1.00 88.75 116 ILE A C 1
ATOM 921 O O . ILE A 1 116 ? -2.980 8.936 -3.074 1.00 88.75 116 ILE A O 1
ATOM 925 N N . ILE A 1 117 ? -3.569 7.687 -4.818 1.00 92.62 117 ILE A N 1
ATOM 926 C CA . ILE A 1 117 ? -4.937 7.494 -4.320 1.00 92.62 117 ILE A CA 1
ATOM 927 C C . ILE A 1 117 ? -4.935 6.704 -2.992 1.00 92.62 117 ILE A C 1
ATOM 929 O O . ILE A 1 117 ? -5.498 7.202 -2.010 1.00 92.62 117 ILE A O 1
ATOM 933 N N . PRO A 1 118 ? -4.276 5.528 -2.893 1.00 92.38 118 PRO A N 1
ATOM 934 C CA . PRO A 1 118 ? -4.172 4.787 -1.638 1.00 92.38 118 PRO A CA 1
ATOM 935 C C . PRO A 1 118 ? -3.639 5.595 -0.453 1.00 92.38 118 PRO A C 1
ATOM 937 O O . PRO A 1 118 ? -4.203 5.506 0.637 1.00 92.38 118 PRO A O 1
ATOM 940 N N . ILE A 1 119 ? -2.588 6.400 -0.635 1.00 91.44 119 ILE A N 1
ATOM 941 C CA . ILE A 1 119 ? -1.984 7.160 0.462 1.00 91.44 119 ILE A CA 1
ATOM 942 C C . ILE A 1 119 ? -2.918 8.250 0.983 1.00 91.44 119 ILE A C 1
ATOM 944 O O . ILE A 1 119 ? -2.989 8.450 2.198 1.00 91.44 119 ILE A O 1
ATOM 948 N N . PHE A 1 120 ? -3.670 8.916 0.103 1.00 93.38 120 PHE A N 1
ATOM 949 C CA . PHE A 1 120 ? -4.668 9.898 0.520 1.00 93.38 120 PHE A CA 1
ATOM 950 C C . PHE A 1 120 ? -5.768 9.236 1.348 1.00 93.38 120 PHE A C 1
ATOM 952 O O . PHE A 1 120 ? -6.096 9.729 2.428 1.00 93.38 120 PHE A O 1
ATOM 959 N N . ILE A 1 121 ? -6.276 8.084 0.898 1.00 95.31 121 ILE A N 1
ATOM 960 C CA . ILE A 1 121 ? -7.304 7.333 1.628 1.00 95.31 121 ILE A CA 1
ATOM 961 C C . ILE A 1 121 ? -6.768 6.865 2.987 1.00 95.31 121 ILE A C 1
ATOM 963 O O . ILE A 1 121 ? -7.398 7.114 4.014 1.00 95.31 121 ILE A O 1
ATOM 967 N N . ILE A 1 122 ? -5.584 6.243 3.023 1.00 93.81 122 ILE A N 1
ATOM 968 C CA . ILE A 1 122 ? -4.969 5.743 4.262 1.00 93.81 122 ILE A CA 1
ATOM 969 C C . ILE A 1 122 ? -4.713 6.888 5.242 1.00 93.81 122 ILE A C 1
ATOM 971 O O . ILE A 1 122 ? -5.038 6.761 6.423 1.00 93.81 122 ILE A O 1
ATOM 975 N N . SER A 1 123 ? -4.174 8.014 4.772 1.00 92.94 123 SER A N 1
ATOM 976 C CA . SER A 1 123 ? -3.900 9.182 5.614 1.00 92.94 123 SER A CA 1
ATOM 977 C C . SER A 1 123 ? -5.190 9.772 6.177 1.00 92.94 123 SER A C 1
ATOM 979 O O . SER A 1 123 ? -5.284 10.013 7.381 1.00 92.94 123 SER A O 1
ATOM 981 N N . PHE A 1 124 ? -6.221 9.927 5.343 1.00 94.94 124 PHE A N 1
ATOM 982 C CA . PHE A 1 124 ? -7.536 10.390 5.778 1.00 94.94 124 PHE A CA 1
ATOM 983 C C . PHE A 1 124 ? -8.140 9.470 6.846 1.00 94.94 124 PHE A C 1
ATOM 985 O O . PHE A 1 124 ? -8.521 9.941 7.922 1.00 94.94 124 PHE A O 1
ATOM 992 N N . CYS A 1 125 ? -8.180 8.158 6.587 1.00 93.81 125 CYS A N 1
ATOM 993 C CA . CYS A 1 125 ? -8.671 7.169 7.543 1.00 93.81 125 CYS A CA 1
ATOM 994 C C . CYS A 1 125 ? -7.880 7.242 8.852 1.00 93.81 125 CYS A C 1
ATOM 996 O O . CYS A 1 125 ? -8.479 7.327 9.921 1.00 93.81 125 CYS A O 1
ATOM 998 N N . THR A 1 126 ? -6.551 7.294 8.776 1.00 91.69 126 THR A N 1
ATOM 999 C CA . THR A 1 126 ? -5.649 7.375 9.934 1.00 91.69 126 THR A CA 1
ATOM 1000 C C . THR A 1 126 ? -5.937 8.609 10.790 1.00 91.69 126 THR A C 1
ATOM 1002 O O . THR A 1 126 ? -6.145 8.481 11.997 1.00 91.69 126 THR A O 1
ATOM 1005 N N . ILE A 1 127 ? -6.045 9.796 10.184 1.00 93.56 127 ILE A N 1
ATOM 1006 C CA . ILE A 1 127 ? -6.354 11.048 10.893 1.00 93.56 127 ILE A CA 1
ATOM 1007 C C . ILE A 1 127 ? -7.723 10.963 11.579 1.00 93.56 127 ILE A C 1
ATOM 1009 O O . ILE A 1 127 ? -7.864 11.333 12.748 1.00 93.56 127 ILE A O 1
ATOM 1013 N N . LYS A 1 128 ? -8.747 10.458 10.879 1.00 92.44 128 LYS A N 1
ATOM 1014 C CA . LYS A 1 128 ? -10.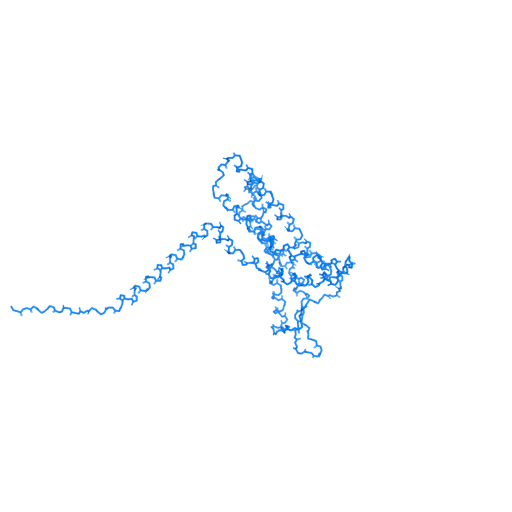099 10.315 11.439 1.00 92.44 128 LYS A CA 1
ATOM 1015 C C . LYS A 1 128 ? -10.148 9.293 12.575 1.00 92.44 128 LYS A C 1
ATOM 1017 O O . LYS A 1 128 ? -10.815 9.554 13.575 1.00 92.44 128 LYS A O 1
ATOM 1022 N N . ILE A 1 129 ? -9.419 8.183 12.456 1.00 89.75 129 ILE A N 1
ATOM 1023 C CA . ILE A 1 129 ? -9.275 7.171 13.510 1.00 89.75 129 ILE A CA 1
ATOM 1024 C C . ILE A 1 129 ? -8.625 7.794 14.751 1.00 89.75 129 ILE A C 1
ATOM 1026 O O . ILE A 1 129 ? -9.177 7.667 15.841 1.00 89.75 129 ILE A O 1
ATOM 1030 N N . ILE A 1 130 ? -7.514 8.526 14.594 1.00 89.31 130 ILE A N 1
ATOM 1031 C CA . ILE A 1 130 ? -6.830 9.212 15.705 1.00 89.31 130 ILE A CA 1
ATOM 1032 C C . ILE A 1 130 ? -7.771 10.208 16.392 1.00 89.31 130 ILE A C 1
ATOM 1034 O O . ILE A 1 130 ? -7.880 10.205 17.618 1.00 89.31 130 ILE A O 1
ATOM 1038 N N . LYS A 1 131 ? -8.486 11.035 15.617 1.00 89.56 131 LYS A N 1
ATOM 1039 C CA . LYS A 1 131 ? -9.425 12.023 16.166 1.00 89.56 131 LYS A CA 1
ATOM 1040 C C . LYS A 1 131 ? -10.574 11.356 16.927 1.00 89.56 131 LYS A C 1
ATOM 1042 O O . LYS A 1 131 ? -10.877 11.767 18.041 1.00 89.56 131 LYS A O 1
ATOM 1047 N N . SER A 1 132 ? -11.178 10.311 16.357 1.00 85.75 132 SER A N 1
ATOM 1048 C CA . SER A 1 132 ? -12.245 9.549 17.021 1.00 85.75 132 SER A CA 1
ATOM 1049 C C . SER A 1 132 ? -11.753 8.910 18.320 1.00 85.75 132 SER A C 1
ATOM 1051 O O . SER A 1 132 ? -12.443 8.964 19.336 1.00 85.75 132 SER A O 1
ATOM 1053 N N . LEU A 1 133 ? -10.536 8.359 18.316 1.00 83.62 133 LEU A N 1
ATOM 1054 C CA . LEU A 1 133 ? -9.941 7.743 19.497 1.00 83.62 133 LEU A CA 1
ATOM 1055 C C . LEU A 1 133 ? -9.685 8.770 20.606 1.00 83.62 133 LEU A C 1
ATOM 1057 O O . LEU A 1 133 ? -10.030 8.517 21.756 1.00 83.62 133 LEU A O 1
ATOM 1061 N N . LYS A 1 134 ? -9.138 9.942 20.258 1.00 84.19 134 LYS A N 1
ATOM 1062 C CA . LYS A 1 134 ? -8.893 11.034 21.210 1.00 84.19 134 LYS A CA 1
ATOM 1063 C C . LYS A 1 134 ? -10.193 11.528 21.847 1.00 84.19 134 LYS A C 1
ATOM 1065 O O . LYS A 1 134 ? -10.253 11.635 23.065 1.00 84.19 134 LYS A O 1
ATOM 1070 N N . ASN A 1 135 ? -11.236 11.752 21.046 1.00 83.00 135 ASN A N 1
ATOM 1071 C CA . ASN A 1 135 ? -12.532 12.213 21.550 1.00 83.00 135 ASN A CA 1
ATOM 1072 C C . ASN A 1 135 ? -13.153 11.214 22.538 1.00 83.00 135 ASN A C 1
ATOM 1074 O O . ASN A 1 135 ? -13.568 11.609 23.620 1.00 83.00 135 ASN A O 1
ATOM 1078 N N . ARG A 1 136 ? -13.125 9.911 22.225 1.00 78.69 136 ARG A N 1
ATOM 1079 C CA . ARG A 1 136 ? -13.657 8.858 23.111 1.00 78.69 136 ARG A CA 1
ATOM 1080 C C . ARG A 1 136 ? -12.934 8.785 24.460 1.00 78.69 136 ARG A C 1
ATOM 1082 O O . ARG A 1 136 ? -13.566 8.475 25.464 1.00 78.69 136 ARG A O 1
ATOM 1089 N N . ILE A 1 137 ? -11.626 9.058 24.481 1.00 76.75 137 ILE A N 1
ATOM 1090 C CA . ILE A 1 137 ? -10.834 9.130 25.718 1.00 76.75 137 ILE A CA 1
ATOM 1091 C C . ILE A 1 137 ? -11.241 10.361 26.536 1.00 76.75 137 ILE A C 1
ATOM 1093 O O . ILE A 1 137 ? -11.439 10.249 27.742 1.00 76.75 137 ILE A O 1
ATOM 1097 N N . THR A 1 138 ? -11.389 11.520 25.888 1.00 76.69 138 THR A N 1
ATOM 1098 C CA . THR A 1 138 ? -11.805 12.770 26.544 1.00 76.69 138 THR A CA 1
ATOM 1099 C C . THR A 1 138 ? -13.222 12.688 27.113 1.00 76.69 138 THR A C 1
ATOM 1101 O O . THR A 1 138 ? -13.464 13.190 28.203 1.00 76.69 138 THR A O 1
ATOM 1104 N N . GLU A 1 139 ? -14.141 12.015 26.423 1.00 77.69 139 GLU A N 1
ATOM 1105 C CA . GLU A 1 139 ? -15.538 11.842 26.849 1.00 77.69 139 GLU A CA 1
ATOM 1106 C C . GLU A 1 139 ? -15.715 10.781 27.954 1.00 77.69 139 GLU A C 1
ATOM 1108 O O . GLU A 1 139 ? -16.838 10.501 28.365 1.00 77.69 139 GLU A O 1
ATOM 1113 N N . GLY A 1 140 ? -14.633 10.152 28.437 1.00 66.19 140 GLY A N 1
ATOM 1114 C CA . GLY A 1 140 ? -14.700 9.146 29.505 1.00 66.19 140 GLY A CA 1
ATOM 1115 C C . GLY A 1 140 ? -15.487 7.884 29.130 1.00 66.19 140 GLY A C 1
ATOM 1116 O O . GLY A 1 140 ? -15.821 7.072 29.996 1.00 66.19 140 GLY A O 1
ATOM 1117 N N . VAL A 1 141 ? -15.788 7.689 27.841 1.00 65.75 141 VAL A N 1
ATOM 1118 C CA . VAL A 1 141 ? -16.552 6.539 27.363 1.00 65.75 141 VAL A CA 1
ATOM 1119 C C . VAL A 1 141 ? -15.664 5.307 27.501 1.00 65.75 141 VAL A C 1
ATOM 1121 O O . VAL A 1 141 ? -14.681 5.150 26.774 1.00 65.75 141 VAL A O 1
ATOM 1124 N N . ASN A 1 142 ? -16.025 4.405 28.421 1.00 56.28 142 ASN A N 1
ATOM 1125 C CA . ASN A 1 142 ? -15.441 3.068 28.575 1.00 56.28 142 ASN A CA 1
ATOM 1126 C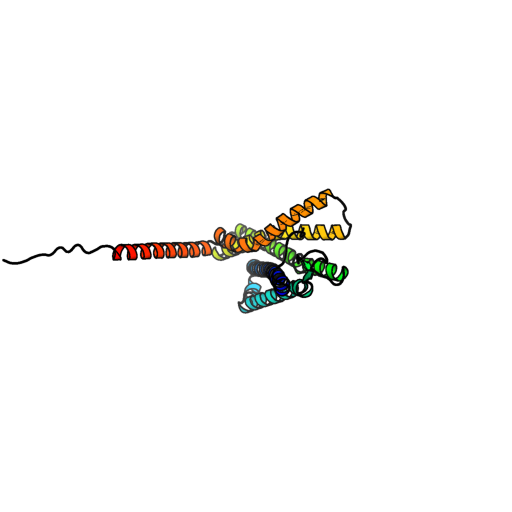 C . ASN A 1 142 ? -15.754 2.204 27.337 1.00 56.28 142 ASN A C 1
ATOM 1128 O O . ASN A 1 142 ? -16.480 1.211 27.395 1.00 56.28 142 ASN A O 1
ATOM 1132 N N . ALA A 1 143 ? -15.218 2.579 26.175 1.00 56.00 143 ALA A N 1
ATOM 1133 C CA . ALA A 1 143 ? -15.225 1.741 24.993 1.00 56.00 143 ALA A CA 1
ATOM 1134 C C . ALA A 1 143 ? -14.571 0.405 25.366 1.00 56.00 143 ALA A C 1
ATOM 1136 O O . ALA A 1 143 ? -13.513 0.381 26.004 1.00 56.00 143 ALA A O 1
ATOM 1137 N N . LYS A 1 144 ? -15.212 -0.713 24.995 1.00 57.97 144 LYS A N 1
ATOM 1138 C CA . LYS A 1 144 ? -14.724 -2.075 25.260 1.00 57.97 144 LYS A CA 1
ATOM 1139 C C . LYS A 1 144 ? -13.208 -2.123 25.042 1.00 57.97 144 LYS A C 1
ATOM 1141 O O . LYS A 1 144 ? -12.736 -1.939 23.922 1.00 57.97 144 LYS A O 1
ATOM 1146 N N . LYS A 1 145 ? -12.437 -2.416 26.101 1.00 60.34 145 LYS A N 1
ATOM 1147 C CA . LYS A 1 145 ? -10.955 -2.497 26.086 1.00 60.34 145 LYS A CA 1
ATOM 1148 C C . LYS A 1 145 ? -10.383 -3.338 24.928 1.00 60.34 145 LYS A C 1
ATOM 1150 O O . LYS A 1 145 ? -9.195 -3.232 24.638 1.00 60.34 145 LYS A O 1
ATOM 1155 N N . VAL A 1 146 ? -11.184 -4.209 24.313 1.00 58.34 146 VAL A N 1
ATOM 1156 C CA . VAL A 1 146 ? -10.820 -5.049 23.163 1.00 58.34 146 VAL A CA 1
ATOM 1157 C C . VAL A 1 146 ? -10.804 -4.257 21.845 1.00 58.34 146 VAL A C 1
ATOM 1159 O O . VAL A 1 146 ? -9.820 -4.361 21.111 1.00 58.34 146 VAL A O 1
ATOM 1162 N N . ASP A 1 147 ? -11.802 -3.407 21.580 1.00 68.38 147 ASP A N 1
ATOM 1163 C CA . ASP A 1 147 ? -11.896 -2.622 20.334 1.00 68.38 147 ASP A CA 1
ATOM 1164 C C . ASP A 1 147 ? -10.831 -1.525 20.267 1.00 68.38 147 ASP A C 1
ATOM 1166 O O . ASP A 1 147 ? -10.233 -1.296 19.214 1.00 68.38 147 ASP A O 1
ATOM 1170 N N . HIS A 1 148 ? -10.509 -0.912 21.412 1.00 74.75 148 HIS A N 1
ATOM 1171 C CA . HIS A 1 148 ? -9.401 0.038 21.508 1.00 74.75 148 HIS A CA 1
ATOM 1172 C C . HIS A 1 148 ? -8.072 -0.625 21.128 1.00 74.75 148 HIS A C 1
ATOM 1174 O O . HIS A 1 148 ? -7.306 -0.072 20.348 1.00 74.75 148 HIS A O 1
ATOM 1180 N N . LYS A 1 149 ? -7.793 -1.837 21.626 1.00 74.62 149 LYS A N 1
ATOM 1181 C CA . LYS A 1 149 ? -6.535 -2.550 21.338 1.00 74.62 149 LYS A CA 1
ATOM 1182 C C . LYS A 1 149 ? -6.422 -2.960 19.873 1.00 74.62 149 LYS A C 1
ATOM 1184 O O . LYS A 1 149 ? -5.364 -2.780 19.276 1.00 74.62 149 LYS A O 1
ATOM 1189 N N . ALA A 1 150 ? -7.499 -3.495 19.297 1.00 79.38 150 ALA A N 1
ATOM 1190 C CA . ALA A 1 150 ? -7.537 -3.847 17.879 1.00 79.38 150 ALA A CA 1
ATOM 1191 C C . ALA A 1 150 ? -7.343 -2.607 16.990 1.00 79.38 150 ALA A C 1
ATOM 1193 O O . ALA A 1 150 ? -6.608 -2.659 16.006 1.00 79.38 150 ALA A O 1
ATOM 1194 N N . THR A 1 151 ? -7.939 -1.477 17.376 1.00 83.38 151 THR A N 1
ATOM 1195 C CA . THR A 1 151 ? -7.763 -0.189 16.696 1.00 83.38 151 THR A CA 1
ATOM 1196 C C . THR A 1 151 ? -6.332 0.332 16.814 1.00 83.38 151 THR A C 1
ATOM 1198 O O . THR A 1 151 ? -5.767 0.745 15.807 1.00 83.38 151 THR A O 1
ATOM 1201 N N . THR A 1 152 ? -5.712 0.274 17.998 1.00 83.69 152 THR A N 1
ATOM 1202 C CA . THR A 1 152 ? -4.313 0.692 18.199 1.00 83.69 152 THR A CA 1
ATOM 1203 C C . THR A 1 152 ? -3.348 -0.127 17.344 1.00 83.69 152 THR A C 1
ATOM 1205 O O . THR A 1 152 ? -2.436 0.437 16.747 1.00 83.69 152 THR A O 1
ATOM 1208 N N . LEU A 1 153 ? -3.562 -1.442 17.242 1.00 84.62 153 LEU A N 1
ATOM 1209 C CA . LEU A 1 153 ? -2.762 -2.304 16.374 1.00 84.62 153 LEU A CA 1
ATOM 1210 C C . LEU A 1 153 ? -2.903 -1.905 14.902 1.00 84.62 153 LEU A C 1
ATOM 1212 O O . LEU A 1 153 ? -1.894 -1.726 14.229 1.00 84.62 153 LEU A O 1
ATOM 1216 N N . VAL A 1 154 ? -4.134 -1.728 14.411 1.00 87.69 154 VAL A N 1
ATOM 1217 C CA . VAL A 1 154 ? -4.342 -1.298 13.021 1.00 87.69 154 VAL A CA 1
ATOM 1218 C C . VAL A 1 154 ? -3.710 0.069 12.772 1.00 87.69 154 VAL A C 1
ATOM 1220 O O . VAL A 1 154 ? -3.030 0.240 11.769 1.00 87.69 154 VAL A O 1
ATOM 1223 N N . LEU A 1 155 ? -3.869 1.019 13.694 1.00 89.12 155 LEU A N 1
ATOM 1224 C CA . LEU A 1 155 ? -3.244 2.333 13.589 1.00 89.12 155 LEU A CA 1
ATOM 1225 C C . LEU A 1 155 ? -1.716 2.229 13.471 1.00 89.12 155 LEU A C 1
ATOM 1227 O O . LEU A 1 155 ? -1.130 2.874 12.606 1.00 89.12 155 LEU A O 1
ATOM 1231 N N . ALA A 1 156 ? -1.077 1.390 14.291 1.00 89.12 156 ALA A N 1
ATOM 1232 C CA . ALA A 1 156 ? 0.364 1.157 14.218 1.00 89.12 156 ALA A CA 1
ATOM 1233 C C . ALA A 1 156 ? 0.785 0.579 12.856 1.00 89.12 156 ALA A C 1
ATOM 1235 O O . ALA A 1 156 ? 1.779 1.020 12.284 1.00 89.12 156 ALA A O 1
ATOM 1236 N N . VAL A 1 157 ? 0.006 -0.360 12.313 1.00 89.50 157 VAL A N 1
ATOM 1237 C CA . VAL A 1 157 ? 0.247 -0.955 10.990 1.00 89.50 157 VAL A CA 1
ATOM 1238 C C . VAL A 1 157 ? 0.092 0.074 9.864 1.00 89.50 157 VAL A C 1
ATOM 1240 O O . VAL A 1 157 ? 0.957 0.146 8.993 1.00 89.50 157 VAL A O 1
ATOM 1243 N N . LEU A 1 158 ? -0.943 0.918 9.900 1.00 91.25 158 LEU A N 1
ATOM 1244 C CA . LEU A 1 158 ? -1.141 1.982 8.906 1.00 91.25 158 LEU A CA 1
ATOM 1245 C C . LEU A 1 158 ? -0.006 3.016 8.944 1.00 91.25 158 LEU A C 1
ATOM 1247 O O . LEU A 1 158 ? 0.495 3.418 7.896 1.00 91.25 158 LEU A O 1
ATOM 1251 N N . LEU A 1 159 ? 0.438 3.419 10.138 1.00 90.88 159 LEU A N 1
ATOM 1252 C CA . LEU A 1 159 ? 1.552 4.357 10.298 1.00 90.88 159 LEU A CA 1
ATOM 1253 C C . LEU A 1 159 ? 2.878 3.763 9.813 1.00 90.88 159 LEU A C 1
ATOM 1255 O O . LEU A 1 159 ? 3.614 4.431 9.091 1.00 90.88 159 LEU A O 1
ATOM 1259 N N . ALA A 1 160 ? 3.168 2.508 10.162 1.00 89.81 160 ALA A N 1
ATOM 1260 C CA . ALA A 1 160 ? 4.364 1.817 9.692 1.00 89.81 160 ALA A CA 1
ATOM 1261 C C . ALA A 1 160 ? 4.386 1.703 8.161 1.00 89.81 160 ALA A C 1
ATOM 1263 O O . ALA A 1 160 ? 5.408 1.983 7.536 1.00 89.81 160 ALA A O 1
ATOM 1264 N N . PHE A 1 161 ? 3.242 1.383 7.552 1.00 88.50 161 PHE A N 1
ATOM 1265 C CA . PHE A 1 161 ? 3.093 1.366 6.101 1.00 88.50 161 PHE A CA 1
ATOM 1266 C C . PHE A 1 161 ? 3.409 2.738 5.479 1.00 88.50 161 PHE A C 1
ATOM 1268 O O . PHE A 1 161 ? 4.194 2.814 4.534 1.00 88.50 161 PHE A O 1
ATOM 1275 N N . LEU A 1 162 ? 2.865 3.833 6.023 1.00 89.12 162 LEU A N 1
ATOM 1276 C CA . LEU A 1 162 ? 3.166 5.184 5.533 1.00 89.12 162 LEU A CA 1
ATOM 1277 C C . LEU A 1 162 ? 4.667 5.494 5.634 1.00 89.12 162 LEU A C 1
ATOM 1279 O O . LEU A 1 162 ? 5.269 5.925 4.653 1.00 89.12 162 LEU A O 1
ATOM 1283 N N . ILE A 1 163 ? 5.293 5.210 6.777 1.00 89.06 163 ILE A N 1
ATOM 1284 C CA . ILE A 1 163 ? 6.731 5.439 6.990 1.00 89.06 163 ILE A CA 1
ATOM 1285 C C . ILE A 1 163 ? 7.577 4.660 5.975 1.00 89.06 163 ILE A C 1
ATOM 1287 O O . ILE A 1 163 ? 8.570 5.187 5.477 1.00 89.06 163 ILE A O 1
ATOM 1291 N N . CYS A 1 164 ? 7.184 3.432 5.635 1.00 87.69 164 CYS A N 1
ATOM 1292 C CA . CYS A 1 164 ? 7.929 2.615 4.683 1.00 87.69 164 CYS A CA 1
ATOM 1293 C C . CYS A 1 164 ? 7.754 3.051 3.227 1.00 87.69 164 CYS A C 1
ATOM 1295 O O . CYS A 1 164 ? 8.721 3.038 2.465 1.00 87.69 164 CYS A O 1
ATOM 1297 N N . TRP A 1 165 ? 6.539 3.425 2.826 1.00 85.25 165 TRP A N 1
ATOM 1298 C CA . TRP A 1 165 ? 6.215 3.632 1.414 1.00 85.25 165 TRP A CA 1
ATOM 1299 C C . TRP A 1 165 ? 6.289 5.092 0.957 1.00 85.25 165 TRP A C 1
ATOM 1301 O O . TRP A 1 165 ? 6.698 5.342 -0.178 1.00 85.25 165 TRP A O 1
ATOM 1311 N N . VAL A 1 166 ? 5.950 6.068 1.812 1.00 86.56 166 VAL A N 1
ATOM 1312 C CA . VAL A 1 166 ? 6.000 7.505 1.463 1.00 86.56 166 VAL A CA 1
ATOM 1313 C C . VAL A 1 166 ? 7.371 7.914 0.920 1.00 86.56 166 VAL A C 1
ATOM 1315 O O . VAL A 1 166 ? 7.410 8.504 -0.164 1.00 86.56 166 VAL A O 1
ATOM 1318 N N . PRO A 1 167 ? 8.500 7.596 1.587 1.00 86.81 167 PRO A N 1
ATOM 1319 C CA . PRO A 1 167 ? 9.805 8.079 1.141 1.00 86.81 167 PRO A CA 1
ATOM 1320 C C . PRO A 1 167 ? 10.192 7.523 -0.234 1.00 86.81 167 PRO A C 1
ATOM 1322 O O . PRO A 1 167 ? 10.730 8.242 -1.075 1.00 86.81 167 PRO A O 1
ATOM 1325 N N . TYR A 1 168 ? 9.863 6.254 -0.494 1.00 84.25 168 TYR A N 1
ATOM 1326 C CA . TYR A 1 168 ? 10.140 5.593 -1.768 1.00 84.25 168 TYR A CA 1
ATOM 1327 C C . TYR A 1 168 ? 9.398 6.264 -2.929 1.00 84.25 168 TYR A C 1
ATOM 1329 O O . TYR A 1 168 ? 9.998 6.611 -3.950 1.00 84.25 168 TYR A O 1
ATOM 1337 N N . HIS A 1 169 ? 8.095 6.494 -2.769 1.00 80.50 169 HIS A N 1
ATOM 1338 C CA . HIS A 1 169 ? 7.288 7.107 -3.818 1.00 80.50 169 HIS A CA 1
ATOM 1339 C C . HIS A 1 169 ? 7.570 8.597 -3.996 1.00 80.50 169 HIS A C 1
ATOM 1341 O O . HIS A 1 169 ? 7.532 9.076 -5.129 1.00 80.50 169 HIS A O 1
ATOM 1347 N N . LEU A 1 170 ? 7.929 9.314 -2.927 1.00 84.50 170 LEU A N 1
ATOM 1348 C CA . LEU A 1 170 ? 8.402 10.692 -3.026 1.00 84.50 170 LEU A CA 1
ATOM 1349 C C . LEU A 1 170 ? 9.640 10.780 -3.926 1.00 84.50 170 LEU A C 1
ATOM 1351 O O . LEU A 1 170 ? 9.690 11.614 -4.827 1.00 84.50 170 LEU A O 1
ATOM 1355 N N . VAL A 1 171 ? 10.602 9.869 -3.757 1.00 83.44 171 VAL A N 1
ATOM 1356 C CA . VAL A 1 171 ? 11.779 9.809 -4.634 1.00 83.44 171 VAL A CA 1
ATOM 1357 C C . VAL A 1 171 ? 11.396 9.499 -6.084 1.00 83.44 171 VAL A C 1
ATOM 1359 O O . VAL A 1 171 ? 11.949 10.122 -6.988 1.00 83.44 171 VAL A O 1
ATOM 1362 N N . LYS A 1 172 ? 10.421 8.613 -6.342 1.00 78.81 172 LYS A N 1
ATOM 1363 C CA . LYS A 1 172 ? 9.931 8.369 -7.715 1.00 78.81 172 LYS A CA 1
ATOM 1364 C C . LYS A 1 172 ? 9.295 9.607 -8.350 1.00 78.81 172 LYS A C 1
ATOM 1366 O O . LYS A 1 172 ? 9.572 9.888 -9.513 1.00 78.81 172 LYS A O 1
ATOM 1371 N N . ILE A 1 173 ? 8.499 10.364 -7.594 1.00 81.50 173 ILE A N 1
ATOM 1372 C CA . ILE A 1 173 ? 7.917 11.630 -8.065 1.00 81.50 173 ILE A CA 1
ATOM 1373 C C . ILE A 1 173 ? 9.031 12.628 -8.405 1.00 81.50 173 ILE A C 1
ATOM 1375 O O . ILE A 1 173 ? 8.984 13.264 -9.453 1.00 81.50 173 ILE A O 1
ATOM 1379 N N . LEU A 1 174 ? 10.074 12.723 -7.576 1.00 82.62 174 LEU A N 1
ATOM 1380 C CA . LEU A 1 174 ? 11.223 13.587 -7.855 1.00 82.62 174 LEU A CA 1
ATOM 1381 C C . LEU A 1 174 ? 11.979 13.155 -9.124 1.00 82.62 174 LEU A C 1
ATOM 1383 O O . LEU A 1 174 ? 12.355 14.009 -9.923 1.00 82.62 174 LEU A O 1
ATOM 1387 N N . TYR A 1 175 ? 12.153 11.854 -9.371 1.00 77.88 175 TYR A N 1
ATOM 1388 C CA . TYR A 1 175 ? 12.713 11.373 -10.641 1.00 77.88 175 TYR A CA 1
ATOM 1389 C C . TYR A 1 175 ? 11.860 11.777 -11.847 1.00 77.88 175 TYR A C 1
ATOM 1391 O O . TYR A 1 175 ? 12.406 12.282 -12.825 1.00 77.88 175 TYR A O 1
ATOM 1399 N N . PHE A 1 176 ? 10.537 11.632 -11.748 1.00 76.06 176 PHE A N 1
ATOM 1400 C CA . PHE A 1 176 ? 9.609 12.037 -12.803 1.00 76.06 176 PHE A CA 1
ATOM 1401 C C . PHE A 1 176 ? 9.689 13.543 -13.101 1.00 76.06 176 PHE A C 1
ATOM 1403 O O . PHE A 1 176 ? 9.821 13.942 -14.255 1.00 76.06 176 PHE A O 1
ATOM 1410 N N . LEU A 1 177 ? 9.677 14.390 -12.067 1.00 81.00 177 LEU A N 1
ATOM 1411 C CA . LEU A 1 177 ? 9.802 15.845 -12.217 1.00 81.00 177 LEU A CA 1
ATOM 1412 C C . LEU A 1 177 ? 11.145 16.251 -12.850 1.00 81.00 177 LEU A C 1
ATOM 1414 O O . LEU A 1 177 ? 11.211 17.197 -13.638 1.00 81.00 177 LEU A O 1
ATOM 1418 N N . LYS A 1 178 ? 12.216 15.515 -12.540 1.00 78.44 178 LYS A N 1
ATOM 1419 C CA . LYS A 1 178 ? 13.528 15.692 -13.164 1.00 78.44 178 LYS A CA 1
ATOM 1420 C C . LYS A 1 178 ? 13.522 15.283 -14.639 1.00 78.44 178 LYS A C 1
ATOM 1422 O O . LYS A 1 178 ? 14.097 15.999 -15.456 1.00 78.44 178 LYS A O 1
ATOM 1427 N N . ASP A 1 179 ? 12.871 14.182 -15.008 1.00 74.00 179 ASP A N 1
ATOM 1428 C CA . ASP A 1 179 ? 12.748 13.776 -16.417 1.00 74.00 179 ASP A CA 1
ATOM 1429 C C . ASP A 1 179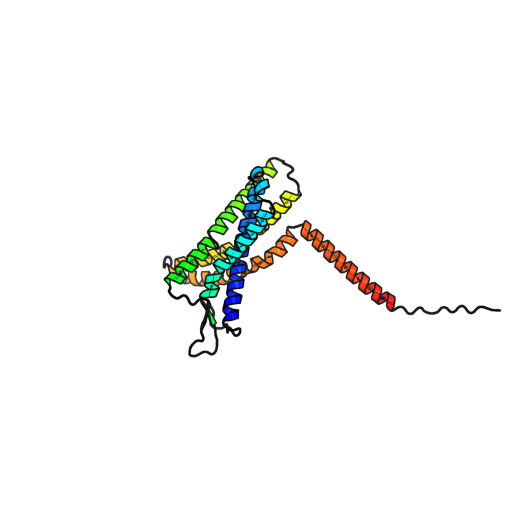 ? 11.852 14.743 -17.213 1.00 74.00 179 ASP A C 1
ATOM 1431 O O . ASP A 1 179 ? 12.113 15.001 -18.388 1.00 74.00 179 ASP A O 1
ATOM 1435 N N . ALA A 1 180 ? 10.903 15.404 -16.541 1.00 78.62 180 ALA A N 1
ATOM 1436 C CA . ALA A 1 180 ? 10.154 16.550 -17.061 1.00 78.62 180 ALA A CA 1
ATOM 1437 C C . ALA A 1 180 ? 10.972 17.862 -17.134 1.00 78.62 180 ALA A C 1
ATOM 1439 O O . ALA A 1 180 ? 10.428 18.904 -17.493 1.00 78.62 180 ALA A O 1
ATOM 1440 N N . LYS A 1 181 ? 12.275 17.827 -16.812 1.00 79.19 181 LYS A N 1
ATOM 1441 C CA . LYS A 1 181 ? 13.216 18.964 -16.833 1.00 79.19 181 LYS A CA 1
ATOM 1442 C C . LYS A 1 181 ? 12.813 20.148 -15.939 1.00 79.19 181 LYS A C 1
ATOM 1444 O O . LYS A 1 181 ? 13.245 21.269 -16.184 1.00 79.19 181 LYS A O 1
ATOM 1449 N N . LEU A 1 182 ? 12.035 19.906 -14.880 1.00 76.69 182 LEU A N 1
ATOM 1450 C CA . LEU A 1 182 ? 11.588 20.959 -13.956 1.00 76.69 182 LEU A CA 1
ATOM 1451 C C . LEU A 1 182 ? 12.670 21.391 -12.954 1.00 76.69 182 LEU A C 1
ATOM 1453 O O . LEU A 1 182 ? 12.574 22.471 -12.379 1.00 76.69 182 LEU A O 1
ATOM 1457 N N . PHE A 1 183 ? 13.704 20.572 -12.740 1.00 71.25 183 PHE A N 1
ATOM 1458 C CA . PHE A 1 183 ? 14.884 20.947 -11.959 1.00 71.25 183 PHE A CA 1
ATOM 1459 C C . PHE A 1 183 ? 16.139 20.186 -12.412 1.00 71.25 183 PHE A C 1
ATOM 1461 O O . PHE A 1 183 ? 16.091 18.990 -12.703 1.00 71.25 183 PHE A O 1
ATOM 1468 N N . THR A 1 184 ? 17.285 20.874 -12.436 1.00 63.09 184 THR A N 1
ATOM 1469 C CA . THR A 1 184 ? 18.528 20.389 -13.070 1.00 63.09 184 THR A CA 1
ATOM 1470 C C . THR A 1 184 ? 19.744 20.651 -12.175 1.00 63.09 184 THR A C 1
ATOM 1472 O O . THR A 1 184 ? 20.614 21.454 -12.489 1.00 63.09 184 THR A O 1
ATOM 1475 N N . SER A 1 185 ? 19.822 19.975 -11.022 1.00 75.19 185 SER A N 1
ATOM 1476 C CA . SER A 1 185 ? 21.002 20.046 -10.142 1.00 75.19 185 SER A CA 1
ATOM 1477 C C . SER A 1 185 ? 21.675 18.680 -9.975 1.00 75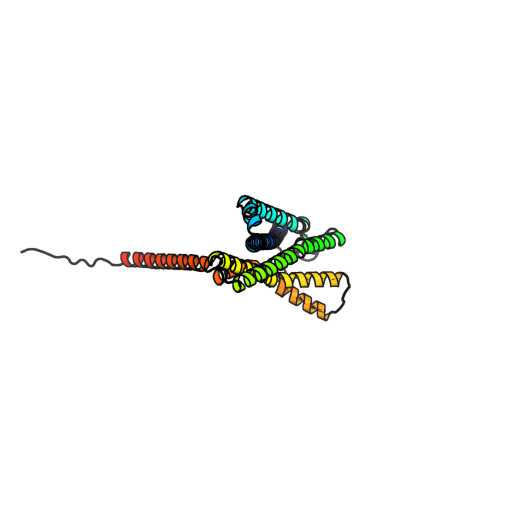.19 185 SER A C 1
ATOM 1479 O O . SER A 1 185 ? 21.050 17.698 -9.571 1.00 75.19 185 SER A O 1
ATOM 1481 N N . CYS A 1 186 ? 22.979 18.617 -10.270 1.00 72.31 186 CYS A N 1
ATOM 1482 C CA . CYS A 1 186 ? 23.791 17.396 -10.189 1.00 72.31 186 CYS A CA 1
ATOM 1483 C C . CYS A 1 186 ? 23.922 16.865 -8.745 1.00 72.31 186 CYS A C 1
ATOM 1485 O O . CYS A 1 186 ? 23.901 15.654 -8.513 1.00 72.31 186 CYS A O 1
ATOM 1487 N N . SER A 1 187 ? 23.976 17.759 -7.754 1.00 76.81 187 SER A N 1
ATOM 1488 C CA . SER A 1 187 ? 24.022 17.385 -6.333 1.00 76.81 187 SER A CA 1
ATOM 1489 C C . SER A 1 187 ? 22.720 16.722 -5.875 1.00 76.81 187 SER A C 1
ATOM 1491 O O . SER A 1 187 ? 22.752 15.709 -5.176 1.00 76.81 187 SER A O 1
ATOM 1493 N N . VAL A 1 188 ? 21.576 17.229 -6.350 1.00 75.88 188 VAL A N 1
ATOM 1494 C CA . VAL A 1 188 ? 20.253 16.638 -6.093 1.00 75.88 188 VAL A CA 1
ATOM 1495 C C . VAL A 1 188 ? 20.165 15.235 -6.699 1.00 75.88 188 VAL A C 1
ATOM 1497 O O . VAL A 1 188 ? 19.616 14.333 -6.075 1.00 75.88 188 VAL A O 1
ATOM 1500 N N . PHE A 1 189 ? 20.779 15.002 -7.862 1.00 75.25 189 PHE A N 1
ATOM 1501 C CA . PHE A 1 189 ? 20.793 13.684 -8.498 1.00 75.25 189 PHE A CA 1
ATOM 1502 C C . PHE A 1 189 ? 21.556 12.623 -7.691 1.00 75.25 189 PHE A C 1
ATOM 1504 O O . PHE A 1 189 ? 21.048 11.516 -7.502 1.00 75.25 189 PHE A O 1
ATOM 1511 N N . LYS A 1 190 ? 22.756 12.946 -7.185 1.00 79.31 190 LYS A N 1
ATOM 1512 C CA . LYS A 1 190 ? 23.521 12.015 -6.334 1.00 79.31 190 LYS A CA 1
ATOM 1513 C C . LYS A 1 190 ? 22.746 11.663 -5.064 1.00 79.31 190 LYS A C 1
ATOM 1515 O O . LYS A 1 190 ? 22.676 10.489 -4.702 1.00 79.31 190 LYS A O 1
ATOM 1520 N N . LEU A 1 191 ? 22.125 12.662 -4.435 1.00 81.12 191 LEU A N 1
ATOM 1521 C CA . LEU A 1 191 ? 21.301 12.465 -3.246 1.00 81.12 191 LEU A CA 1
ATOM 1522 C C . LEU A 1 191 ? 20.074 11.590 -3.546 1.00 81.12 191 LEU A C 1
ATOM 1524 O O . LEU A 1 191 ? 19.861 10.592 -2.862 1.00 81.12 191 LEU A O 1
ATOM 1528 N N . LEU A 1 192 ? 19.326 11.892 -4.613 1.00 81.31 192 LEU A N 1
ATOM 1529 C CA . LEU A 1 192 ? 18.170 11.101 -5.056 1.00 81.31 192 LEU A CA 1
ATOM 1530 C C . LEU A 1 192 ? 18.529 9.638 -5.304 1.00 81.31 192 LEU A C 1
ATOM 1532 O O . LEU A 1 192 ? 17.770 8.744 -4.935 1.00 81.31 192 LEU A O 1
ATOM 1536 N N . HIS A 1 193 ? 19.701 9.385 -5.882 1.00 78.81 193 HIS A N 1
ATOM 1537 C CA . HIS A 1 193 ? 20.162 8.035 -6.163 1.00 78.81 193 HIS A CA 1
ATOM 1538 C C . HIS A 1 193 ? 20.453 7.235 -4.885 1.00 78.81 193 HIS A C 1
ATOM 1540 O O . HIS A 1 193 ? 20.077 6.065 -4.790 1.00 78.81 193 HIS A O 1
ATOM 1546 N N . ILE A 1 194 ? 21.089 7.853 -3.885 1.00 82.00 194 ILE A N 1
ATOM 1547 C CA . ILE A 1 194 ? 21.344 7.223 -2.580 1.00 82.00 194 ILE A CA 1
ATOM 1548 C C . ILE A 1 194 ? 20.019 6.989 -1.841 1.00 82.00 194 ILE A C 1
ATOM 1550 O O . ILE A 1 194 ? 19.748 5.872 -1.395 1.00 82.00 194 ILE A O 1
ATOM 1554 N N . CYS A 1 195 ? 19.157 8.008 -1.778 1.00 83.75 195 CYS A N 1
ATOM 1555 C CA . CYS A 1 195 ? 17.840 7.923 -1.149 1.00 83.75 195 CYS A CA 1
ATOM 1556 C C . CYS A 1 195 ? 16.959 6.848 -1.795 1.00 83.75 195 CYS A C 1
ATOM 1558 O O . CYS A 1 195 ? 16.290 6.102 -1.087 1.00 83.75 195 CYS A O 1
ATOM 1560 N N . SER A 1 196 ? 16.995 6.711 -3.123 1.00 80.69 196 SER A N 1
ATOM 1561 C CA . SER A 1 196 ? 16.251 5.680 -3.850 1.00 80.69 196 SER A CA 1
ATOM 1562 C C . SER A 1 196 ? 16.607 4.275 -3.374 1.00 80.69 196 SER A C 1
ATOM 1564 O O . SER A 1 196 ? 15.707 3.476 -3.126 1.00 80.69 196 SER A O 1
ATOM 1566 N N . GLN A 1 197 ? 17.897 3.977 -3.191 1.00 81.12 197 GLN A N 1
ATOM 1567 C CA . GLN A 1 197 ? 18.334 2.670 -2.700 1.00 81.12 197 GLN A CA 1
ATOM 1568 C C . GLN A 1 197 ? 17.807 2.419 -1.286 1.00 81.12 197 GLN A C 1
ATOM 1570 O O . GLN A 1 197 ? 17.113 1.431 -1.056 1.00 81.12 197 GLN A O 1
ATOM 1575 N N . ILE A 1 198 ? 18.067 3.352 -0.365 1.00 85.81 198 ILE A N 1
ATOM 1576 C CA . ILE A 1 198 ? 17.656 3.243 1.041 1.00 85.81 198 ILE A CA 1
ATOM 1577 C C . ILE A 1 198 ? 16.140 3.049 1.149 1.00 85.81 198 ILE A C 1
ATOM 1579 O O . ILE A 1 198 ? 15.674 2.132 1.823 1.00 85.81 198 ILE A O 1
ATOM 1583 N N . PHE A 1 199 ? 15.360 3.870 0.448 1.00 87.00 199 PHE A N 1
ATOM 1584 C CA . PHE A 1 199 ? 13.905 3.810 0.527 1.00 87.00 199 PHE A CA 1
ATOM 1585 C C . PHE A 1 199 ? 13.310 2.613 -0.210 1.00 87.00 199 PHE A C 1
ATOM 1587 O O . PHE A 1 199 ? 12.258 2.133 0.195 1.00 87.00 199 PHE A O 1
ATOM 1594 N N . THR A 1 200 ? 13.984 2.071 -1.228 1.00 82.31 200 THR A N 1
ATOM 1595 C CA . THR A 1 200 ? 13.578 0.793 -1.836 1.00 82.31 200 THR A CA 1
ATOM 1596 C C . THR A 1 200 ? 13.702 -0.345 -0.823 1.00 82.31 200 THR A C 1
ATOM 1598 O O . THR A 1 200 ? 12.762 -1.119 -0.652 1.00 82.31 200 THR A O 1
ATOM 1601 N N . TYR A 1 201 ? 14.821 -0.423 -0.093 1.00 85.50 201 TYR A N 1
ATOM 1602 C CA . TYR A 1 201 ? 14.985 -1.423 0.967 1.00 85.50 201 TYR A CA 1
ATOM 1603 C C . TYR A 1 201 ? 13.973 -1.231 2.099 1.00 85.50 201 TYR A C 1
ATOM 1605 O O . TYR A 1 201 ? 13.389 -2.205 2.574 1.00 85.50 201 TYR A O 1
ATOM 1613 N N . LEU A 1 202 ? 13.711 0.018 2.493 1.00 85.50 202 LEU A N 1
ATOM 1614 C CA . LEU A 1 202 ? 12.705 0.335 3.505 1.00 85.50 202 LEU A CA 1
ATOM 1615 C C . LEU A 1 202 ? 11.286 -0.068 3.063 1.00 85.50 202 LEU A C 1
ATOM 1617 O O . LEU A 1 202 ? 10.535 -0.629 3.861 1.00 85.50 202 LEU A O 1
ATOM 1621 N N . ALA A 1 203 ? 10.929 0.159 1.796 1.00 83.50 203 ALA A N 1
ATOM 1622 C CA . ALA A 1 203 ? 9.647 -0.262 1.235 1.00 83.50 203 ALA A CA 1
ATOM 1623 C C . ALA A 1 203 ? 9.502 -1.792 1.244 1.00 83.50 203 ALA A C 1
ATOM 1625 O O . ALA A 1 203 ? 8.448 -2.313 1.605 1.00 83.50 203 ALA A O 1
ATOM 1626 N N . TYR A 1 204 ? 10.567 -2.537 0.932 1.00 81.75 204 TYR A N 1
ATOM 1627 C CA . TYR A 1 204 ? 10.556 -4.001 1.034 1.00 81.75 204 TYR A CA 1
ATOM 1628 C C . TYR A 1 204 ? 10.438 -4.498 2.478 1.00 81.75 204 TYR A C 1
ATOM 1630 O O . TYR A 1 204 ? 9.763 -5.501 2.728 1.00 81.75 204 TYR A O 1
ATOM 1638 N N . PHE A 1 205 ? 11.001 -3.765 3.440 1.00 80.75 205 PHE A N 1
ATOM 1639 C CA . PHE A 1 205 ? 10.897 -4.091 4.862 1.00 80.75 205 PHE A CA 1
ATOM 1640 C C . PHE A 1 205 ? 9.455 -4.038 5.402 1.00 80.75 205 PHE A C 1
ATOM 1642 O O . PHE A 1 205 ? 9.154 -4.686 6.405 1.00 80.75 205 PHE A O 1
ATOM 1649 N N . ASN A 1 206 ? 8.531 -3.364 4.703 1.00 81.25 206 ASN A N 1
ATOM 1650 C CA . ASN A 1 206 ? 7.102 -3.333 5.037 1.00 81.25 206 ASN A CA 1
ATOM 1651 C C . ASN A 1 206 ? 6.495 -4.734 5.242 1.00 81.25 206 ASN A C 1
ATOM 1653 O O . ASN A 1 206 ? 5.678 -4.932 6.138 1.00 81.25 206 ASN A O 1
ATOM 1657 N N . SER A 1 207 ? 6.910 -5.728 4.450 1.00 77.25 207 SER A N 1
ATOM 1658 C CA . SER A 1 207 ? 6.387 -7.097 4.575 1.00 77.25 207 SER A CA 1
ATOM 1659 C C . SER A 1 207 ? 6.812 -7.765 5.892 1.00 77.25 207 SER A C 1
ATOM 1661 O O . SER A 1 207 ? 6.029 -8.498 6.495 1.00 77.25 207 SER A O 1
ATOM 1663 N N . THR A 1 208 ? 8.023 -7.464 6.372 1.00 77.44 208 THR A N 1
ATOM 1664 C CA . THR A 1 208 ? 8.605 -7.991 7.619 1.00 77.44 208 THR A CA 1
ATOM 1665 C C . THR A 1 208 ? 8.051 -7.290 8.859 1.00 77.44 208 THR A C 1
ATOM 1667 O O . THR A 1 208 ? 7.938 -7.896 9.926 1.00 77.44 208 THR A O 1
ATOM 1670 N N . LEU A 1 209 ? 7.655 -6.022 8.726 1.00 74.75 209 LEU A N 1
ATOM 1671 C CA . LEU A 1 209 ? 7.064 -5.255 9.821 1.00 74.75 209 LEU A CA 1
ATOM 1672 C C . LEU A 1 209 ? 5.724 -5.818 10.284 1.00 74.75 209 LEU A C 1
ATOM 1674 O O . LEU A 1 209 ? 5.414 -5.705 11.465 1.00 74.75 209 LEU A O 1
ATOM 1678 N N . ASN A 1 210 ? 4.961 -6.469 9.401 1.00 75.56 210 ASN A N 1
ATOM 1679 C CA . ASN A 1 210 ? 3.658 -7.033 9.741 1.00 75.56 210 ASN A CA 1
ATOM 1680 C C . ASN A 1 210 ? 3.750 -7.978 10.969 1.00 75.56 210 ASN A C 1
ATOM 1682 O O . ASN A 1 210 ? 3.211 -7.611 12.016 1.00 75.56 210 ASN A O 1
ATOM 1686 N N . PRO A 1 211 ? 4.472 -9.125 10.940 1.00 76.94 211 PRO A N 1
ATOM 1687 C CA . PRO A 1 211 ? 4.674 -9.973 12.124 1.00 76.94 211 PRO A CA 1
ATOM 1688 C C . PRO A 1 211 ? 5.234 -9.247 13.353 1.00 76.94 211 PRO A C 1
ATOM 1690 O O . PRO A 1 211 ? 4.762 -9.479 14.466 1.00 76.94 211 PRO A O 1
ATOM 1693 N N . ILE A 1 212 ? 6.213 -8.354 13.167 1.00 74.62 212 ILE A N 1
ATOM 1694 C CA . ILE A 1 212 ? 6.847 -7.607 14.263 1.00 74.62 212 ILE A CA 1
ATOM 1695 C C . ILE A 1 212 ? 5.811 -6.737 14.983 1.00 74.62 212 ILE A C 1
ATOM 1697 O O . ILE A 1 212 ? 5.732 -6.756 16.208 1.00 74.62 212 ILE A O 1
ATOM 1701 N N . LEU A 1 213 ? 4.959 -6.029 14.243 1.00 70.81 213 LEU A N 1
ATOM 1702 C CA . LEU A 1 213 ? 3.899 -5.191 14.801 1.00 70.81 213 LEU A CA 1
ATOM 1703 C C . LEU A 1 213 ? 2.831 -6.025 15.513 1.00 70.81 213 LEU A C 1
ATOM 1705 O O . LEU A 1 213 ? 2.379 -5.642 16.595 1.00 70.81 213 LEU A O 1
ATOM 1709 N N . TYR A 1 214 ? 2.474 -7.196 14.976 1.00 71.25 214 TYR A N 1
ATOM 1710 C CA . TYR A 1 214 ? 1.578 -8.128 15.666 1.00 71.25 214 TYR A CA 1
ATOM 1711 C C . TYR A 1 214 ? 2.169 -8.614 16.996 1.00 71.25 214 TYR A C 1
ATOM 1713 O O . TYR A 1 214 ? 1.438 -8.696 17.983 1.00 71.25 214 TYR A O 1
ATOM 1721 N N . VAL A 1 215 ? 3.477 -8.883 17.056 1.00 69.94 215 VAL A N 1
ATOM 1722 C CA . VAL A 1 215 ? 4.165 -9.291 18.290 1.00 69.94 215 VAL A CA 1
ATOM 1723 C C . VAL A 1 215 ? 4.336 -8.129 19.260 1.00 69.94 215 VAL A C 1
ATOM 1725 O O . VAL A 1 215 ? 4.103 -8.320 20.443 1.00 69.94 215 VAL A O 1
ATOM 1728 N N . LEU A 1 216 ? 4.715 -6.930 18.823 1.00 66.75 216 LEU A N 1
ATOM 1729 C CA . LEU A 1 216 ? 4.988 -5.806 19.728 1.00 66.75 216 LEU A CA 1
ATOM 1730 C C . LEU A 1 216 ? 3.706 -5.149 20.256 1.00 66.75 216 LEU A C 1
ATOM 1732 O O . LEU A 1 216 ? 3.621 -4.814 21.437 1.00 66.75 216 LEU A O 1
ATOM 1736 N N . VAL A 1 217 ? 2.690 -4.997 19.404 1.00 65.25 217 VAL A N 1
ATOM 1737 C CA . VAL A 1 217 ? 1.468 -4.235 19.716 1.00 65.25 217 VAL A CA 1
ATOM 1738 C C . VAL A 1 217 ? 0.284 -5.161 20.038 1.00 65.25 217 VAL A C 1
ATOM 1740 O O . VAL A 1 217 ? -0.585 -4.828 20.849 1.00 65.25 217 VAL A O 1
ATOM 1743 N N . GLY A 1 218 ? 0.245 -6.368 19.465 1.00 63.72 218 GLY A N 1
ATOM 1744 C CA . GLY A 1 218 ? -0.843 -7.328 19.649 1.00 63.72 218 GLY A CA 1
ATOM 1745 C C . GLY A 1 218 ? -0.680 -8.218 20.884 1.00 63.72 218 GLY A C 1
ATOM 1746 O O . GLY A 1 218 ? -0.259 -9.364 20.774 1.00 63.72 218 GLY A O 1
ATOM 1747 N N . LYS A 1 219 ? -1.129 -7.775 22.068 1.00 62.66 219 LYS A N 1
ATOM 1748 C CA . LYS A 1 219 ? -1.076 -8.597 23.305 1.00 62.66 219 LYS A CA 1
ATOM 1749 C C . LYS A 1 219 ? -1.789 -9.960 23.203 1.00 62.66 219 LYS A C 1
ATOM 1751 O O . LYS A 1 219 ? -1.404 -10.904 23.886 1.00 62.66 219 LYS A O 1
ATOM 1756 N N . ASN A 1 220 ? -2.812 -10.089 22.352 1.00 60.75 220 ASN A N 1
ATOM 1757 C CA . ASN A 1 220 ? -3.477 -11.378 22.096 1.00 60.75 220 ASN A CA 1
ATOM 1758 C C . ASN A 1 220 ? -2.589 -12.333 21.283 1.00 60.75 220 ASN A C 1
ATOM 1760 O O . ASN A 1 220 ? -2.597 -13.536 21.530 1.00 60.75 220 ASN A O 1
ATOM 1764 N N . PHE A 1 221 ? -1.800 -11.795 20.348 1.00 59.84 221 PHE A N 1
ATOM 1765 C CA . PHE A 1 221 ? -0.801 -12.563 19.614 1.00 59.84 221 PHE A CA 1
ATOM 1766 C C . PHE A 1 221 ? 0.381 -12.905 20.525 1.00 59.84 221 PHE A C 1
ATOM 1768 O O . PHE A 1 221 ? 0.774 -14.060 20.571 1.00 59.84 221 PHE A O 1
ATOM 1775 N N . GLN A 1 222 ? 0.850 -11.965 21.357 1.00 67.06 222 GLN A N 1
ATOM 1776 C CA . GLN A 1 222 ? 1.851 -12.239 22.399 1.00 67.06 222 GLN A CA 1
ATOM 1777 C C . GLN A 1 222 ? 1.424 -13.377 23.330 1.00 67.06 222 GLN A C 1
ATOM 1779 O O . GLN A 1 222 ? 2.234 -14.246 23.629 1.00 67.06 222 GLN A O 1
ATOM 1784 N N . LYS A 1 223 ? 0.157 -13.401 23.776 1.00 68.12 223 LYS A N 1
ATOM 1785 C CA . LYS A 1 223 ? -0.374 -14.499 24.598 1.00 68.12 223 LYS A CA 1
ATOM 1786 C C . LYS A 1 223 ? -0.307 -15.837 23.867 1.00 68.12 223 LYS A C 1
ATOM 1788 O O . LYS A 1 223 ? 0.260 -16.771 24.417 1.00 68.12 223 LYS A O 1
ATOM 1793 N N . LYS A 1 224 ? -0.796 -15.908 22.624 1.00 69.25 224 LYS A N 1
ATOM 1794 C CA . LYS A 1 224 ? -0.735 -17.136 21.814 1.00 69.25 224 LYS A CA 1
ATOM 1795 C C . LYS A 1 224 ? 0.698 -17.579 21.524 1.00 69.25 224 LYS A C 1
ATOM 1797 O O . LYS A 1 224 ? 1.006 -18.753 21.639 1.00 69.25 224 LYS A O 1
ATOM 1802 N N . VAL A 1 225 ? 1.592 -16.651 21.196 1.00 74.25 225 VAL A N 1
ATOM 1803 C CA . VAL A 1 225 ? 3.017 -16.931 20.974 1.00 74.25 225 VAL A CA 1
ATOM 1804 C C . VAL A 1 225 ? 3.669 -17.440 22.260 1.00 74.25 225 VAL A C 1
ATOM 1806 O O . VAL A 1 225 ? 4.378 -18.437 22.226 1.00 74.25 225 VAL A O 1
ATOM 1809 N N . LYS A 1 226 ? 3.376 -16.828 23.412 1.00 77.12 226 LYS A N 1
ATOM 1810 C CA . LYS A 1 226 ? 3.859 -17.284 24.721 1.00 77.12 226 LYS A CA 1
ATOM 1811 C C . LYS A 1 226 ? 3.303 -18.660 25.095 1.00 77.12 226 LYS A C 1
ATOM 1813 O O . LYS A 1 226 ? 4.032 -19.468 25.658 1.00 77.12 226 LYS A O 1
ATOM 1818 N N . GLU A 1 227 ? 2.044 -18.945 24.772 1.00 79.94 227 GLU A N 1
ATOM 1819 C CA . GLU A 1 227 ? 1.441 -20.272 24.932 1.00 79.94 227 GLU A CA 1
ATOM 1820 C C . GLU A 1 227 ? 2.121 -21.310 24.037 1.00 79.94 227 GLU A C 1
ATOM 1822 O O . GLU A 1 227 ? 2.475 -22.374 24.535 1.00 79.94 227 GLU A O 1
ATOM 1827 N N . LEU A 1 228 ? 2.381 -20.988 22.766 1.00 81.12 228 LEU A N 1
ATOM 1828 C CA . LEU A 1 228 ? 3.108 -21.857 21.838 1.00 81.12 228 LEU A CA 1
ATOM 1829 C C . LEU A 1 228 ? 4.544 -22.109 22.303 1.00 81.12 228 LEU A C 1
ATOM 1831 O O . LEU A 1 228 ? 4.979 -23.255 22.312 1.00 81.12 228 LEU A O 1
ATOM 1835 N N . PHE A 1 229 ? 5.264 -21.078 22.755 1.00 80.38 229 PHE A N 1
ATOM 1836 C CA . PHE A 1 229 ? 6.603 -21.244 23.320 1.00 80.38 229 PHE A CA 1
ATOM 1837 C C . PHE A 1 229 ? 6.576 -22.083 24.596 1.00 80.38 229 PHE A C 1
ATOM 1839 O O . PHE A 1 229 ? 7.395 -22.982 24.727 1.00 80.38 229 PHE A O 1
ATOM 1846 N N . ARG A 1 230 ? 5.602 -21.879 25.494 1.00 78.06 230 ARG A N 1
ATOM 1847 C CA . ARG A 1 230 ? 5.446 -22.697 26.708 1.00 78.06 230 ARG A CA 1
ATOM 1848 C C . ARG A 1 230 ? 5.096 -24.153 26.386 1.00 78.06 230 ARG A C 1
ATOM 1850 O O . ARG A 1 230 ? 5.591 -25.057 27.048 1.00 78.06 230 ARG A O 1
ATOM 1857 N N . GLN A 1 231 ? 4.262 -24.393 25.374 1.00 77.12 231 GLN A N 1
ATOM 1858 C CA . GLN A 1 231 ? 3.956 -25.736 24.873 1.00 77.12 231 GLN A CA 1
ATOM 1859 C C . GLN A 1 231 ? 5.182 -26.392 24.231 1.00 77.12 231 GLN A C 1
ATOM 1861 O O . GLN A 1 231 ? 5.409 -27.584 24.428 1.00 77.12 231 GLN A O 1
ATOM 1866 N N . TRP A 1 232 ? 5.986 -25.626 23.493 1.00 75.19 232 TRP A N 1
ATOM 1867 C CA . TRP A 1 232 ? 7.218 -26.112 22.880 1.00 75.19 232 TRP A CA 1
ATOM 1868 C C . TRP A 1 232 ? 8.271 -26.461 23.932 1.00 75.19 232 TRP A C 1
ATOM 1870 O O . TRP A 1 232 ? 8.885 -27.520 23.838 1.00 75.19 232 TRP A O 1
ATOM 1880 N N . ASP A 1 233 ? 8.398 -25.639 24.975 1.00 73.75 233 ASP A N 1
ATOM 1881 C CA . ASP A 1 233 ? 9.278 -25.892 26.117 1.00 73.75 233 ASP A CA 1
ATOM 1882 C C . ASP A 1 233 ? 8.832 -27.144 26.884 1.00 73.75 233 ASP A C 1
ATOM 1884 O O . ASP A 1 233 ? 9.616 -28.069 27.063 1.00 73.75 233 ASP A O 1
ATOM 1888 N N . HIS A 1 234 ? 7.537 -27.275 27.207 1.00 71.94 234 HIS A N 1
ATOM 1889 C CA . HIS A 1 234 ? 6.996 -28.496 27.817 1.00 71.94 234 HIS A CA 1
ATOM 1890 C C . HIS A 1 234 ? 7.208 -29.744 26.952 1.00 71.94 234 HIS A C 1
ATOM 1892 O O . HIS A 1 234 ? 7.510 -30.812 27.490 1.00 71.94 234 HIS A O 1
ATOM 1898 N N . LYS A 1 235 ? 7.078 -29.635 25.623 1.00 70.00 235 LYS A N 1
ATOM 1899 C CA . LYS A 1 235 ? 7.342 -30.738 24.687 1.00 70.00 235 LYS A CA 1
ATOM 1900 C C . LYS A 1 235 ? 8.830 -31.105 24.657 1.00 70.00 235 LYS A C 1
ATOM 1902 O O . LYS A 1 235 ? 9.165 -32.285 24.605 1.00 70.00 235 LYS A O 1
ATOM 1907 N N . ARG A 1 236 ? 9.732 -30.126 24.754 1.00 62.44 236 ARG A N 1
ATOM 1908 C CA . ARG A 1 236 ? 11.184 -30.343 24.874 1.00 62.44 236 ARG A CA 1
ATOM 1909 C C . ARG A 1 236 ? 11.550 -31.031 26.193 1.00 62.44 236 ARG A C 1
ATOM 1911 O O . ARG A 1 236 ? 12.266 -32.030 26.173 1.00 62.44 236 ARG A O 1
ATOM 1918 N N . THR A 1 237 ? 10.997 -30.569 27.313 1.00 60.78 237 THR A N 1
ATOM 1919 C CA . THR A 1 237 ? 11.265 -31.119 28.654 1.00 60.78 237 THR A CA 1
ATOM 1920 C C . THR A 1 237 ? 10.694 -32.529 28.837 1.00 60.78 237 THR A C 1
ATOM 1922 O O . THR A 1 237 ? 11.333 -33.378 29.459 1.00 60.78 237 THR A O 1
ATOM 1925 N N . SER A 1 238 ? 9.530 -32.826 28.248 1.00 59.69 238 SER A N 1
ATOM 1926 C CA . SER A 1 238 ? 8.949 -34.182 28.243 1.00 59.69 238 SER A CA 1
ATOM 1927 C C . SER A 1 238 ? 9.710 -35.151 27.331 1.00 59.69 238 SER A C 1
ATOM 1929 O O . SER A 1 238 ? 9.925 -36.301 27.709 1.00 59.69 238 SER A O 1
ATOM 1931 N N . THR A 1 239 ? 10.208 -34.688 26.180 1.00 56.38 239 THR A N 1
ATOM 1932 C CA . THR A 1 239 ? 11.047 -35.512 25.290 1.00 56.38 239 THR A CA 1
ATOM 1933 C C . THR A 1 239 ? 12.400 -35.836 25.940 1.00 56.38 239 THR A C 1
ATOM 1935 O O . THR A 1 239 ? 12.870 -36.971 25.851 1.00 56.38 239 THR A O 1
ATOM 1938 N N . LEU A 1 240 ? 12.999 -34.887 26.673 1.00 54.59 240 LEU A N 1
ATOM 1939 C CA . LEU A 1 240 ? 14.209 -35.137 27.466 1.00 54.59 240 LEU A CA 1
ATOM 1940 C C . LEU A 1 240 ? 13.956 -36.071 28.660 1.00 54.59 240 LEU A C 1
ATOM 1942 O O . LEU A 1 240 ? 14.733 -37.001 28.859 1.00 54.59 240 LEU A O 1
ATOM 1946 N N . SER A 1 241 ? 12.857 -35.902 29.403 1.00 56.31 241 SER A N 1
ATOM 1947 C CA . SER A 1 241 ? 12.532 -36.790 30.536 1.00 56.31 241 SER A CA 1
ATOM 1948 C C . SER A 1 241 ? 12.272 -38.236 30.096 1.00 56.31 241 SER A C 1
ATOM 1950 O O . SER A 1 241 ? 12.751 -39.167 30.740 1.00 56.31 241 SER A O 1
ATOM 1952 N N . ASN A 1 242 ? 11.607 -38.444 28.954 1.00 51.25 242 ASN A N 1
ATOM 1953 C CA . ASN A 1 242 ? 11.369 -39.786 28.408 1.00 51.25 242 ASN A CA 1
ATOM 1954 C C . ASN A 1 242 ? 12.653 -40.457 27.888 1.00 51.25 242 ASN A C 1
ATOM 1956 O O . ASN A 1 242 ? 12.766 -41.681 27.942 1.00 51.25 242 ASN A O 1
ATOM 1960 N N . THR A 1 243 ? 13.636 -39.670 27.438 1.00 49.75 243 THR A N 1
ATOM 1961 C CA . THR A 1 243 ? 14.952 -40.169 26.994 1.00 49.75 243 THR A CA 1
ATOM 1962 C C . THR A 1 243 ? 15.879 -40.498 28.175 1.00 49.75 243 THR A C 1
ATOM 1964 O O . THR A 1 243 ? 16.727 -41.381 28.072 1.00 49.75 243 THR A O 1
ATOM 1967 N N . VAL A 1 244 ? 15.716 -39.822 29.319 1.00 52.00 244 VAL A N 1
ATOM 1968 C CA . VAL A 1 244 ? 16.467 -40.116 30.554 1.00 52.00 244 VAL A CA 1
ATOM 1969 C C . VAL A 1 244 ? 15.857 -41.304 31.310 1.00 52.00 244 VAL A C 1
ATOM 1971 O O . VAL A 1 244 ? 16.593 -42.149 31.813 1.00 52.00 244 VAL A O 1
ATOM 1974 N N . SER A 1 245 ? 14.526 -41.439 31.335 1.00 50.50 245 SER A N 1
ATOM 1975 C CA . SER A 1 245 ? 13.849 -42.547 32.029 1.00 50.50 245 SER A CA 1
ATOM 1976 C C . SER A 1 245 ? 14.042 -43.910 31.341 1.00 50.50 245 SER A C 1
ATOM 1978 O O . SER A 1 245 ? 14.065 -44.936 32.012 1.00 50.50 245 SER A O 1
ATOM 1980 N N . THR A 1 246 ? 14.297 -43.937 30.029 1.00 48.28 246 THR A N 1
ATOM 1981 C CA . THR A 1 246 ? 14.656 -45.165 29.288 1.00 48.28 246 THR A CA 1
ATOM 1982 C C . THR A 1 246 ? 16.126 -45.586 29.441 1.00 48.28 246 THR A C 1
ATOM 1984 O O . THR A 1 246 ? 16.501 -46.646 28.944 1.00 48.28 246 THR A O 1
ATOM 1987 N N . LYS A 1 247 ? 16.964 -44.809 30.147 1.00 44.09 247 LYS A N 1
ATOM 1988 C CA . LYS A 1 247 ? 18.398 -45.095 30.347 1.00 44.09 247 LYS A CA 1
ATOM 1989 C C . LYS A 1 247 ? 18.816 -45.412 31.788 1.00 44.09 247 LYS A C 1
ATOM 1991 O O . LYS A 1 247 ? 20.011 -45.526 32.037 1.00 44.09 247 LYS A O 1
ATOM 1996 N N . LEU A 1 248 ? 17.887 -45.603 32.728 1.00 39.75 248 LEU A N 1
ATOM 1997 C CA . LEU A 1 248 ? 18.224 -46.179 34.037 1.00 39.75 248 LEU A CA 1
ATOM 1998 C C . LEU A 1 248 ? 18.063 -47.708 33.989 1.00 39.75 248 LEU A C 1
ATOM 2000 O O . LEU A 1 248 ? 16.928 -48.188 33.927 1.00 39.75 248 LEU A O 1
ATOM 2004 N N . PRO A 1 249 ? 19.150 -48.503 34.054 1.00 40.50 249 PRO A N 1
ATOM 2005 C CA . PRO A 1 249 ? 19.020 -49.919 34.343 1.00 40.50 249 PRO A CA 1
ATOM 2006 C C . PRO A 1 249 ? 18.508 -50.049 35.780 1.00 40.50 249 PRO A C 1
ATOM 2008 O O . PRO A 1 249 ? 19.103 -49.513 36.717 1.00 40.50 249 PRO A O 1
ATOM 2011 N N . ARG A 1 250 ? 17.399 -50.772 35.957 1.00 42.50 250 ARG A N 1
ATOM 2012 C CA . ARG A 1 250 ? 17.005 -51.317 37.260 1.00 42.50 250 ARG A CA 1
ATOM 2013 C C . ARG A 1 250 ? 18.173 -52.156 37.784 1.00 42.50 250 ARG A C 1
ATOM 2015 O O . ARG A 1 250 ? 18.411 -53.254 37.293 1.00 42.50 250 ARG A O 1
ATOM 2022 N N . SER A 1 251 ? 18.897 -51.633 38.771 1.00 40.97 251 SER A N 1
ATOM 2023 C CA . SER A 1 251 ? 19.772 -52.447 39.611 1.00 40.97 251 SER A CA 1
ATOM 2024 C C . SER A 1 251 ? 18.886 -53.425 40.386 1.00 40.97 251 SER A C 1
ATOM 2026 O O . SER A 1 251 ? 18.047 -53.019 41.193 1.00 40.97 251 SER A O 1
ATOM 2028 N N . ASN A 1 252 ? 19.015 -54.708 40.051 1.00 38.59 252 ASN A N 1
ATOM 2029 C CA . ASN A 1 252 ? 18.336 -55.821 40.699 1.00 38.59 252 ASN A CA 1
ATOM 2030 C C . ASN A 1 252 ? 18.780 -55.907 42.163 1.00 38.59 252 ASN A C 1
ATOM 2032 O O . ASN A 1 252 ? 19.933 -56.223 42.447 1.00 38.59 252 ASN A O 1
ATOM 2036 N N . ARG A 1 253 ? 17.848 -55.705 43.098 1.00 38.09 253 ARG A N 1
ATOM 2037 C CA . ARG A 1 253 ? 17.996 -56.184 44.474 1.00 38.09 253 ARG A CA 1
ATOM 2038 C C . ARG A 1 253 ? 17.283 -57.531 44.555 1.00 38.09 253 ARG A C 1
ATOM 2040 O O . ARG A 1 253 ? 16.068 -57.584 44.715 1.00 38.09 253 ARG A O 1
ATOM 2047 N N . SER A 1 254 ? 18.032 -58.610 44.344 1.00 37.62 254 SER A N 1
ATOM 2048 C CA . SER A 1 254 ? 17.564 -59.979 44.550 1.00 37.62 254 SER A CA 1
ATOM 2049 C C . SER A 1 254 ? 17.482 -60.265 46.048 1.00 37.62 254 SER A C 1
ATOM 2051 O O . SER A 1 254 ? 18.507 -60.386 46.719 1.00 37.62 254 SER A O 1
ATOM 2053 N N . SER A 1 255 ? 16.263 -60.374 46.565 1.00 39.38 255 SER A N 1
ATOM 2054 C CA . SER A 1 255 ? 15.989 -61.034 47.839 1.00 39.38 255 SER A CA 1
ATOM 2055 C C . SER A 1 255 ? 16.087 -62.546 47.624 1.00 39.38 255 SER A C 1
ATOM 2057 O O . SER A 1 255 ? 15.245 -63.117 46.933 1.00 39.38 255 SER A O 1
ATOM 2059 N N . HIS A 1 256 ? 17.103 -63.193 48.196 1.00 36.22 256 HIS A N 1
ATOM 2060 C CA . HIS A 1 256 ? 17.075 -64.636 48.433 1.00 36.22 256 HIS A CA 1
ATOM 2061 C C . HIS A 1 256 ? 16.424 -64.884 49.798 1.00 36.22 256 HIS A C 1
ATOM 2063 O O . HIS A 1 256 ? 16.920 -64.408 50.815 1.00 36.22 256 HIS A O 1
ATOM 2069 N N . ASN A 1 257 ? 15.300 -65.602 49.787 1.00 40.84 257 ASN A N 1
ATOM 2070 C CA . ASN A 1 257 ? 14.678 -66.196 50.967 1.00 40.84 257 ASN A CA 1
ATOM 2071 C C . ASN A 1 257 ? 15.175 -67.644 51.164 1.00 40.84 257 ASN A C 1
ATOM 2073 O O . ASN A 1 257 ? 15.525 -68.303 50.184 1.00 40.84 257 ASN A O 1
ATOM 2077 N N . ILE A 1 258 ? 14.972 -68.122 52.403 1.00 39.94 258 ILE A N 1
ATOM 2078 C CA . ILE A 1 258 ? 14.902 -69.511 52.914 1.00 39.94 258 ILE A CA 1
ATOM 2079 C C . ILE A 1 258 ? 16.247 -70.066 53.431 1.00 39.94 258 ILE A C 1
ATOM 2081 O O . ILE A 1 258 ? 17.136 -70.360 52.638 1.00 39.94 258 ILE A O 1
ATOM 2085 N N . VAL A 1 259 ? 16.423 -70.188 54.759 1.00 43.22 259 VAL A N 1
ATOM 2086 C CA . VAL A 1 259 ? 15.854 -71.215 55.671 1.00 43.22 259 VAL A CA 1
ATOM 2087 C C . VAL A 1 259 ? 15.465 -70.558 56.992 1.00 43.22 259 VAL A C 1
ATOM 2089 O O . VAL A 1 259 ? 16.233 -69.679 57.441 1.00 43.22 259 VAL A O 1
#

InterPro domains:
  IPR000276 G protein-coupled receptor, rhodopsin-like [PF00001] (5-214)
  IPR000276 G protein-coupled receptor, rhodopsin-like [PR00237] (21-43)
  IPR000276 G protein-coupled receptor, rhodopsin-like [PR00237] (57-78)
  IPR000276 G protein-coupled receptor, rhodopsin-like [PR00237] (107-130)
  IPR000276 G protein-coupled receptor, rhodopsin-like [PR00237] (150-174)
  IPR000276 G protein-coupled receptor, rhodopsin-like [PR00237] (196-222)
  IPR000276 G protein-coupled receptor, rhodopsin-like [PS00237] (27-43)
  IPR000496 Bradykinin receptor family [PR00425] (16-29)
  IPR000496 Bradykinin receptor family [PR00425] (70-83)
  IPR000496 Bradykinin receptor family [PR00425] (122-134)
  IPR000496 Bradykinin receptor family [PR00425] (215-227)
  IPR017452 GPCR, rhodopsin-like, 7TM [PS50262] (1-214)
  IPR050119 C-C chemokine receptor type 1-9-like [PTHR10489] (6-245)

Sequence (259 aa):
VLKRFDWTFGLAMCKLVSMSILMNTYSSIYFMVLIGIDRYLALVHPLFSEGIRRPKFAKLGCVVVWILGFLFSLPALIHRDLTAPINNTKSNCFMNFPSHNVQLTSDLSLSVLGFIIPIFIISFCTIKIIKSLKNRITEGVNAKKVDHKATTLVLAVLLAFLICWVPYHLVKILYFLKDAKLFTSCSVFKLLHICSQIFTYLAYFNSTLNPILYVLVGKNFQKKVKELFRQWDHKRTSTLSNTVSTKLPRSNRSSHNIV

Secondary structure (DSSP, 8-state):
--SS----SHHHHHHHHHHHHHHHHHHHHHHHHHHHHHHHHHHH-HHHHHHHTSHHHHHHHHHHHHHHHHHHHHHHHHHEEEE--TT-SPPEEEE--SSHHHHHHHHHHHHIIIIIHHHHHHHHHHHHHHHHHHHHHHTT----HHHHHHHHHHHHHHHHHHHHHHHHHHHHHHHHHHHTTS---HHHHHHHHHHHHHHHHHHHHHHHHHHHHHHHH-HHHHHHHHHHHHHHHHHHHHHHHHHHHTT------------

Mean predicted aligned error: 12.3 Å

Radius of gyration: 27.61 Å; Cα contacts (8 Å, |Δi|>4): 193; chains: 1; bounding box: 54×92×84 Å